Protein AF-A0A9E3B009-F1 (afdb_monomer)

Foldseek 3Di:
DDDDDDDDDDDPDDDDDPPPPDPPDPVPPPDDDDDDDDDDPDPDDDPPPDPDDPPPVPPDDDDDDPCDPPPPPPPPVVVVVVVVVVVVVVVVVVVVVVVVVVVVVVVVVVCVVVVVVVCQVVQFDKDKDKDDKDKDFAPQEAEEEEAFAAEEEEEEADDARMKIKIKMKIKTGDPDDRVQWDWDWDDDPSYIYIHIGHDDDPPTDTDIGIYIYMHDHQNYHYHYHYNYDHYHHPNHDDDD

Nearest PDB structures (foldseek):
  4qrk-assembly1_A  TM=5.759E-01  e=3.882E-04  Clostridium sporogenes ATCC 15579
  4opw-assembly2_B  TM=5.481E-01  e=3.297E-03  Parabacteroides merdae ATCC 43184
  3ljy-assembly2_B  TM=4.727E-01  e=1.683E-03  Parabacteroides distasonis ATCC 8503
  7muc-assembly1_AM  TM=4.581E-01  e=1.717E-02  Legionella pneumophila
  3jx8-assembly2_D  TM=4.761E-01  e=8.412E-02  Parabacteroides distasonis ATCC 8503

Mean predicted aligned error: 17.0 Å

pLDDT: mean 79.22, std 19.11, range [36.12, 98.31]

Sequence (240 aa):
MMQSQEGMSNSQQYTSSDEQIINTDPREQWQRPIPPSREQEYAEHSYEEGYAGLNEDDMWSREGEKLRPRSTGQRSPNGLLLLLVLLCACILGAALIGIILAWLSWLLITVLVFGGIIVAILNWRTITIPLPVQTFSATEHPRLIINDTAGTISIRRGENGVVNVAPTKRVSGIGVTPENMRVGYDMRNNTLRVSTQVKWNLFQFGLRRIDLEITVPEACEVQVNNGSGRITADGLHGNI

Secondary structure (DSSP, 8-state):
-------------------------TTS---PPP------------S--------GGGSS----------------THHHHHHHHHHHHHHHHHHHHHHHHHHHHHHHHHHHHHHHHHHHHHT--EEEEEPPPEEEE--SS-EEEEEESSEEEEEEE-STTEEEEEEEEEEEEES--GGGEEEEEEEETTEEEEEEEE---TT-EEEEEEEEEEEE-TT-EEEEEESSEEEEEES--S--

Radius of gyration: 43.28 Å; Cα contacts (8 Å, |Δi|>4): 308; chains: 1; bounding box: 76×79×125 Å

Structure (mmCIF, N/CA/C/O backbone):
data_AF-A0A9E3B009-F1
#
_entry.id   AF-A0A9E3B009-F1
#
loop_
_atom_site.group_PDB
_atom_site.id
_atom_site.type_symbol
_atom_site.label_atom_id
_atom_site.label_alt_id
_atom_site.label_comp_id
_atom_site.label_asym_id
_atom_site.label_entity_id
_atom_site.label_seq_id
_atom_site.pdbx_PDB_ins_code
_atom_site.Cartn_x
_atom_site.Cartn_y
_atom_site.Cartn_z
_atom_site.occupancy
_atom_site.B_iso_or_equiv
_atom_site.auth_seq_id
_atom_site.auth_comp_id
_atom_site.auth_asym_id
_atom_site.auth_atom_id
_atom_site.pdbx_PDB_model_num
ATOM 1 N N . MET A 1 1 ? 0.452 -45.408 -1.517 1.00 36.12 1 MET A N 1
ATOM 2 C CA . MET A 1 1 ? 0.359 -46.152 -2.789 1.00 36.12 1 MET A CA 1
ATOM 3 C C . MET A 1 1 ? -0.875 -45.662 -3.518 1.00 36.12 1 MET A C 1
ATOM 5 O O . MET A 1 1 ? -1.934 -45.776 -2.923 1.00 36.12 1 MET A O 1
ATOM 9 N N . MET A 1 2 ? -0.684 -45.164 -4.751 1.00 43.16 2 MET A N 1
ATOM 10 C CA . MET A 1 2 ? -1.695 -44.883 -5.795 1.00 43.16 2 MET A CA 1
ATOM 11 C C . MET A 1 2 ? -2.725 -43.782 -5.421 1.00 43.16 2 MET A C 1
ATOM 13 O O . MET A 1 2 ? -3.171 -43.715 -4.291 1.00 43.16 2 MET A O 1
ATOM 17 N N . GLN A 1 3 ? -3.133 -42.839 -6.270 1.00 52.69 3 GLN A N 1
ATOM 18 C CA . GLN A 1 3 ? -3.142 -42.802 -7.727 1.00 52.69 3 GLN A CA 1
ATOM 19 C C . GLN A 1 3 ? -3.324 -41.351 -8.212 1.00 52.69 3 GLN A C 1
ATOM 21 O O . GLN A 1 3 ? -4.015 -40.556 -7.578 1.00 52.69 3 GLN A O 1
ATOM 26 N N . SER A 1 4 ? -2.683 -41.040 -9.333 1.00 55.78 4 SER A N 1
ATOM 27 C CA . SER A 1 4 ? -2.690 -39.766 -10.046 1.00 55.78 4 SER A CA 1
ATOM 28 C C . SER A 1 4 ? -4.066 -39.371 -10.594 1.00 55.78 4 SER A C 1
ATOM 30 O O . SER A 1 4 ? -4.819 -40.234 -11.043 1.00 55.78 4 SER A O 1
ATOM 32 N N . GLN A 1 5 ? -4.325 -38.065 -10.698 1.00 58.81 5 GLN A N 1
ATOM 33 C CA . GLN A 1 5 ? -5.232 -37.517 -11.709 1.00 58.81 5 GLN A CA 1
ATOM 34 C C . GLN A 1 5 ? -4.657 -36.210 -12.270 1.00 58.81 5 GLN A C 1
ATOM 36 O O . GLN A 1 5 ? -4.773 -35.135 -11.689 1.00 58.81 5 GLN A O 1
ATOM 41 N N . GLU A 1 6 ? -3.980 -36.357 -13.404 1.00 65.00 6 GLU A N 1
ATOM 42 C CA . GLU A 1 6 ? -3.695 -35.292 -14.359 1.00 65.00 6 GLU A CA 1
ATOM 43 C C . GLU A 1 6 ? -4.991 -34.982 -15.120 1.00 65.00 6 GLU A C 1
ATOM 45 O O . GLU A 1 6 ? -5.735 -35.895 -15.484 1.00 65.00 6 GLU A O 1
ATOM 50 N N . GLY A 1 7 ? -5.281 -33.701 -15.348 1.00 54.12 7 GLY A N 1
ATOM 51 C CA . GLY A 1 7 ? -6.547 -33.275 -15.938 1.00 54.12 7 GLY A CA 1
ATOM 52 C C . GLY A 1 7 ? -6.449 -31.964 -16.705 1.00 54.12 7 GLY A C 1
ATOM 53 O O . GLY A 1 7 ? -6.785 -30.913 -16.178 1.00 54.12 7 GLY A O 1
ATOM 54 N N . MET A 1 8 ? -6.065 -32.097 -17.977 1.00 52.06 8 MET A N 1
ATOM 55 C CA . MET A 1 8 ? -6.546 -31.324 -19.132 1.00 52.06 8 MET A CA 1
ATOM 56 C C . MET A 1 8 ? -6.066 -29.874 -19.321 1.00 52.06 8 MET A C 1
ATOM 58 O O . MET A 1 8 ? -6.688 -28.893 -18.922 1.00 52.06 8 MET A O 1
ATOM 62 N N . SER A 1 9 ? -5.002 -29.772 -20.118 1.00 49.22 9 SER A N 1
ATOM 63 C CA . SER A 1 9 ? -4.689 -28.647 -20.996 1.00 49.22 9 SER A CA 1
ATOM 64 C C . SER A 1 9 ? -5.808 -28.412 -22.018 1.00 49.22 9 SER A C 1
ATOM 66 O O . SER A 1 9 ? -6.049 -29.259 -22.879 1.00 49.22 9 SER A O 1
ATOM 68 N N . ASN A 1 10 ? -6.445 -27.241 -21.966 1.00 52.03 10 ASN A N 1
ATOM 69 C CA . ASN A 1 10 ? -7.318 -26.753 -23.031 1.00 52.03 10 ASN A CA 1
ATOM 70 C C . ASN A 1 10 ? -6.472 -26.026 -24.083 1.00 52.03 10 ASN A C 1
ATOM 72 O O . ASN A 1 10 ? -6.119 -24.857 -23.935 1.00 52.03 10 ASN A O 1
ATOM 76 N N . SER A 1 11 ? -6.152 -26.733 -25.160 1.00 49.09 11 SER A N 1
ATOM 77 C CA . SER A 1 11 ? -5.711 -26.156 -26.425 1.00 49.09 11 SER A CA 1
ATOM 78 C C . SER A 1 11 ? -6.923 -25.580 -27.159 1.00 49.09 11 SER A C 1
ATOM 80 O O . SER A 1 11 ? -7.664 -26.317 -27.809 1.00 49.09 11 SER A O 1
ATOM 82 N N . GLN A 1 12 ? -7.135 -24.265 -27.068 1.00 54.41 12 GLN A N 1
ATOM 83 C CA . GLN A 1 12 ? -8.010 -23.561 -28.005 1.00 54.41 12 GLN A CA 1
ATOM 84 C C . GLN A 1 12 ? -7.219 -23.176 -29.252 1.00 54.41 12 GLN A C 1
ATOM 86 O O . GLN A 1 12 ? -6.544 -22.155 -29.333 1.00 54.41 12 GLN A O 1
ATOM 91 N N . GLN A 1 13 ? -7.329 -24.071 -30.220 1.00 47.47 13 GLN A N 1
ATOM 92 C CA . GLN A 1 13 ? -7.033 -23.876 -31.623 1.00 47.47 13 GLN A CA 1
ATOM 93 C C . GLN A 1 13 ? -8.201 -23.083 -32.227 1.00 47.47 13 GLN A C 1
ATOM 95 O O . GLN A 1 13 ? -9.278 -23.637 -32.427 1.00 47.47 13 GLN A O 1
ATOM 100 N N . TYR A 1 14 ? -8.005 -21.787 -32.483 1.00 53.72 14 TYR A N 1
ATOM 101 C CA . TYR A 1 14 ? -8.871 -21.024 -33.383 1.00 53.72 14 TYR A CA 1
ATOM 102 C C . TYR A 1 14 ? -8.141 -20.790 -34.703 1.00 53.72 14 TYR A C 1
ATOM 104 O O . TYR A 1 14 ? -7.151 -20.071 -34.805 1.00 53.72 14 TYR A O 1
ATOM 112 N N . THR A 1 15 ? -8.659 -21.497 -35.696 1.00 50.66 15 THR A N 1
ATOM 113 C CA . THR A 1 15 ? -8.521 -21.306 -37.132 1.00 50.66 15 THR A CA 1
ATOM 114 C C . THR A 1 15 ? -8.920 -19.895 -37.555 1.00 50.66 15 THR A C 1
ATOM 116 O O . THR A 1 15 ? -9.959 -19.405 -37.124 1.00 50.66 15 THR A O 1
ATOM 119 N N . SER A 1 16 ? -8.185 -19.304 -38.490 1.00 49.06 16 SER A N 1
ATOM 120 C CA . SER A 1 16 ? -8.654 -19.097 -39.869 1.00 49.06 16 SER A CA 1
ATOM 121 C C . SER A 1 16 ? -7.900 -17.925 -40.485 1.00 49.06 16 SER A C 1
ATOM 123 O O . SER A 1 16 ? -7.913 -16.808 -39.985 1.00 49.06 16 SER A O 1
ATOM 125 N N . SER A 1 17 ? -7.226 -18.238 -41.580 1.00 50.41 17 SER A N 1
ATOM 126 C CA . SER A 1 17 ? -6.702 -17.340 -42.595 1.00 50.41 17 SER A CA 1
ATOM 127 C C . SER A 1 17 ? -7.710 -16.256 -42.981 1.00 50.41 17 SER A C 1
ATOM 129 O O . SER A 1 17 ? -8.751 -16.576 -43.554 1.00 50.41 17 SER A O 1
ATOM 131 N N . ASP A 1 18 ? -7.370 -14.991 -42.724 1.00 50.69 18 ASP A N 1
ATOM 132 C CA . ASP A 1 18 ? -7.942 -13.868 -43.466 1.00 50.69 18 ASP A CA 1
ATOM 133 C C . ASP A 1 18 ? -7.374 -13.929 -44.886 1.00 50.69 18 ASP A C 1
ATOM 135 O O . ASP A 1 18 ? -6.267 -13.480 -45.192 1.00 50.69 18 ASP A O 1
ATOM 139 N N . GLU A 1 19 ? -8.133 -14.601 -45.741 1.00 52.81 19 GLU A N 1
ATOM 140 C CA . GLU A 1 19 ? -7.987 -14.586 -47.182 1.00 52.81 19 GLU A CA 1
ATOM 141 C C . GLU A 1 19 ? -8.225 -13.143 -47.645 1.00 52.81 19 GLU A C 1
ATOM 143 O O . GLU A 1 19 ? -9.325 -12.600 -47.550 1.00 52.81 19 GLU A O 1
ATOM 148 N N . GLN A 1 20 ? -7.154 -12.473 -48.063 1.00 58.72 20 GLN A N 1
ATOM 149 C CA . GLN A 1 20 ? -7.187 -11.092 -48.520 1.00 58.72 20 GLN A CA 1
ATOM 150 C C . GLN A 1 20 ? -8.048 -11.019 -49.792 1.00 58.72 20 GLN A C 1
ATOM 152 O O . GLN A 1 20 ? -7.587 -11.348 -50.884 1.00 58.72 20 GLN A O 1
ATOM 157 N N . ILE A 1 21 ? -9.317 -10.627 -49.648 1.00 62.91 21 ILE A N 1
ATOM 158 C CA . ILE A 1 21 ? -10.262 -10.478 -50.759 1.00 62.91 21 ILE A CA 1
ATOM 159 C C . ILE A 1 21 ? -9.739 -9.367 -51.677 1.00 62.91 21 ILE A C 1
ATOM 161 O O . ILE A 1 21 ? -9.859 -8.177 -51.383 1.00 62.91 21 ILE A O 1
ATOM 165 N N . ILE A 1 22 ? -9.120 -9.757 -52.793 1.00 67.38 22 ILE A N 1
ATOM 166 C CA . ILE A 1 22 ? -8.714 -8.835 -53.852 1.00 67.38 22 ILE A CA 1
ATOM 167 C C . ILE A 1 22 ? -9.985 -8.404 -54.582 1.00 67.38 22 ILE A C 1
ATOM 169 O O . ILE A 1 22 ? -10.572 -9.160 -55.359 1.00 67.38 22 ILE A O 1
ATOM 173 N N . ASN A 1 23 ? -10.410 -7.174 -54.313 1.00 67.69 23 ASN A N 1
ATOM 174 C CA . ASN A 1 23 ? -11.507 -6.534 -55.017 1.00 67.69 23 ASN A CA 1
ATOM 175 C C . ASN A 1 23 ? -11.127 -6.358 -56.500 1.00 67.69 23 ASN A C 1
ATOM 177 O O . ASN A 1 23 ? -10.203 -5.616 -56.837 1.00 67.69 23 ASN A O 1
ATOM 181 N N . THR A 1 24 ? -11.804 -7.105 -57.371 1.00 69.19 24 THR A N 1
ATOM 182 C CA . THR A 1 24 ? -11.582 -7.144 -58.825 1.00 69.19 24 THR A CA 1
ATOM 183 C C . THR A 1 24 ? -12.630 -6.340 -59.599 1.00 69.19 24 THR A C 1
ATOM 185 O O . THR A 1 24 ? -12.715 -6.477 -60.818 1.00 69.19 24 THR A O 1
ATOM 188 N N . ASP A 1 25 ? -13.413 -5.483 -58.931 1.00 71.12 25 ASP A N 1
ATOM 189 C CA . ASP A 1 25 ? -14.421 -4.660 -59.602 1.00 71.12 25 ASP A CA 1
ATOM 190 C C . ASP A 1 25 ? -13.764 -3.561 -60.477 1.00 71.12 25 ASP A C 1
ATOM 192 O O . ASP A 1 25 ? -13.097 -2.658 -59.957 1.00 71.12 25 ASP A O 1
ATOM 196 N N . PRO A 1 26 ? -13.951 -3.579 -61.814 1.00 66.12 26 PRO A N 1
ATOM 197 C CA . PRO A 1 26 ? -13.383 -2.580 -62.720 1.00 66.12 26 PRO A CA 1
ATOM 198 C C . PRO A 1 26 ? -14.009 -1.180 -62.579 1.00 66.12 26 PRO A C 1
ATOM 200 O O . PRO A 1 26 ? -13.513 -0.228 -63.183 1.00 66.12 26 PRO A O 1
ATOM 203 N N . ARG A 1 27 ? -15.089 -1.017 -61.803 1.00 68.00 27 ARG A N 1
ATOM 204 C CA . ARG A 1 27 ? -15.735 0.285 -61.559 1.00 68.00 27 ARG A CA 1
ATOM 205 C C . ARG A 1 27 ? -15.169 1.021 -60.347 1.00 68.00 27 ARG A C 1
ATOM 207 O O . ARG A 1 27 ? -15.316 2.237 -60.276 1.00 68.00 27 ARG A O 1
ATOM 214 N N . GLU A 1 28 ? -14.474 0.330 -59.446 1.00 60.66 28 GLU A N 1
ATOM 215 C CA . GLU A 1 28 ? -13.868 0.929 -58.245 1.00 60.66 28 GLU A CA 1
ATOM 216 C C . GLU A 1 28 ? -12.395 1.343 -58.439 1.00 60.66 28 GLU A C 1
ATOM 218 O O . GLU A 1 28 ? -11.772 1.895 -57.535 1.00 60.66 28 GLU A O 1
ATOM 223 N N . GLN A 1 29 ? -11.829 1.166 -59.641 1.00 61.09 29 GLN A N 1
ATOM 224 C CA . GLN A 1 29 ? -10.458 1.598 -59.971 1.00 61.09 29 GLN A CA 1
ATOM 225 C C . GLN A 1 29 ? -10.323 3.087 -60.345 1.00 61.09 29 GLN A C 1
ATOM 227 O O . GLN A 1 29 ? -9.285 3.518 -60.857 1.00 61.09 29 GLN A O 1
ATOM 232 N N . TRP A 1 30 ? -11.341 3.907 -60.089 1.00 56.44 30 TRP A N 1
ATOM 233 C CA . TRP A 1 30 ? -11.295 5.321 -60.444 1.00 56.44 30 TRP A CA 1
ATOM 234 C C . TRP A 1 30 ? -10.541 6.144 -59.395 1.00 56.44 30 TRP A C 1
ATOM 236 O O . TRP A 1 30 ? -11.032 6.416 -58.307 1.00 56.44 30 TRP A O 1
ATOM 246 N N . GLN A 1 31 ? -9.350 6.582 -59.816 1.00 56.75 31 GLN A N 1
ATOM 247 C CA . GLN A 1 31 ? -8.618 7.761 -59.346 1.00 56.75 31 GLN A CA 1
ATOM 248 C C . GLN A 1 31 ? -8.125 7.711 -57.893 1.00 56.75 31 GLN A C 1
ATOM 250 O O . GLN A 1 31 ? -8.771 8.208 -56.977 1.00 56.75 31 GLN A O 1
ATOM 255 N N . ARG A 1 32 ? -6.879 7.253 -57.694 1.00 51.59 32 ARG A N 1
ATOM 256 C CA . ARG A 1 32 ? -6.059 7.788 -56.596 1.00 51.59 32 ARG A CA 1
ATOM 257 C C . ARG A 1 32 ? -5.645 9.218 -56.964 1.00 51.59 32 ARG A C 1
ATOM 259 O O . ARG A 1 32 ? -4.907 9.379 -57.938 1.00 51.59 32 ARG A O 1
ATOM 266 N N . PRO A 1 33 ? -6.064 10.244 -56.207 1.00 59.06 33 PRO A N 1
ATOM 267 C CA . PRO A 1 33 ? -5.476 11.566 -56.310 1.00 59.06 33 PRO A CA 1
ATOM 268 C C . PRO A 1 33 ? -4.038 11.482 -55.800 1.00 59.06 33 PRO A C 1
ATOM 270 O O . PRO A 1 33 ? -3.782 10.955 -54.718 1.00 59.06 33 PRO A O 1
ATOM 273 N N . ILE A 1 34 ? -3.105 12.006 -56.582 1.00 59.22 34 ILE A N 1
ATOM 274 C CA . ILE A 1 34 ? -1.792 12.428 -56.099 1.00 59.22 34 ILE A CA 1
ATOM 275 C C . ILE A 1 34 ? -2.000 13.847 -55.558 1.00 59.22 34 ILE A C 1
ATOM 277 O O 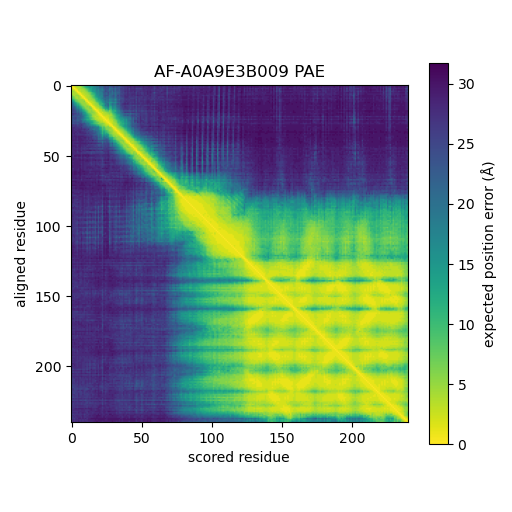. ILE A 1 34 ? -2.443 14.699 -56.332 1.00 59.22 34 ILE A O 1
ATOM 281 N N . PRO A 1 35 ? -1.705 14.131 -54.275 1.00 54.12 35 PRO A N 1
ATOM 282 C CA . PRO A 1 35 ? -1.383 15.505 -53.926 1.00 54.12 35 PRO A CA 1
ATOM 283 C C . PRO A 1 35 ? -0.093 15.671 -53.102 1.00 54.12 35 PRO A C 1
ATOM 285 O O . PRO A 1 35 ? 0.416 14.718 -52.508 1.00 54.12 35 PRO A O 1
ATOM 288 N N . PRO A 1 36 ? 0.450 16.903 -53.137 1.00 56.81 36 PRO A N 1
ATOM 289 C CA . PRO A 1 36 ? 1.848 17.273 -52.929 1.00 56.81 36 PRO A CA 1
ATOM 290 C C . PRO A 1 36 ? 2.078 17.650 -51.449 1.00 56.81 36 PRO A C 1
ATOM 292 O O . PRO A 1 36 ? 1.141 17.727 -50.665 1.00 56.81 36 PRO A O 1
ATOM 295 N N . SER A 1 37 ? 3.271 17.902 -50.917 1.00 47.97 37 SER A N 1
ATOM 296 C CA . SER A 1 37 ? 4.167 19.012 -51.246 1.00 47.97 37 SER A CA 1
ATOM 297 C C . SER A 1 37 ? 5.394 18.838 -50.349 1.00 47.97 37 SER A C 1
ATOM 299 O O . SER A 1 37 ? 5.247 18.774 -49.129 1.00 47.97 37 SER A O 1
ATOM 301 N N . ARG A 1 38 ? 6.598 18.758 -50.915 1.00 43.09 38 ARG A N 1
ATOM 302 C CA . ARG A 1 38 ? 7.816 19.077 -50.167 1.00 43.09 38 ARG A CA 1
ATOM 303 C C . ARG A 1 38 ? 8.308 20.388 -50.743 1.00 43.09 38 ARG A C 1
ATOM 305 O O . ARG A 1 38 ? 8.602 20.445 -51.933 1.00 43.09 38 ARG A O 1
ATOM 312 N N . GLU A 1 39 ? 8.318 21.416 -49.905 1.00 47.28 39 GLU A N 1
ATOM 313 C CA . GLU A 1 39 ? 9.033 22.662 -50.144 1.00 47.28 39 GLU A CA 1
ATOM 314 C C . GLU A 1 39 ? 10.476 22.310 -50.513 1.00 47.28 39 GLU A C 1
ATOM 316 O O . GLU A 1 39 ? 11.284 21.919 -49.671 1.00 47.28 39 GLU A O 1
ATOM 321 N N . GLN A 1 40 ? 10.770 22.357 -51.808 1.00 44.72 40 GLN A N 1
ATOM 322 C CA . GLN A 1 40 ? 12.121 22.545 -52.288 1.00 44.72 40 GLN A CA 1
ATOM 323 C C . GLN A 1 40 ? 12.295 24.046 -52.415 1.00 44.72 40 GLN A C 1
ATOM 325 O O . GLN A 1 40 ? 11.723 24.694 -53.286 1.00 44.72 40 GLN A O 1
ATOM 330 N N . GLU A 1 41 ? 13.044 24.577 -51.464 1.00 41.88 41 GLU A N 1
ATOM 331 C CA . GLU A 1 41 ? 13.690 25.871 -51.528 1.00 41.88 41 GLU A CA 1
ATOM 332 C C . GLU A 1 41 ? 14.505 25.922 -52.827 1.00 41.88 41 GLU A C 1
ATOM 334 O O . GLU A 1 41 ? 15.525 25.248 -52.989 1.00 41.88 41 GLU A O 1
ATOM 339 N N . TYR A 1 42 ? 13.968 26.646 -53.805 1.00 41.72 42 TYR A N 1
ATOM 340 C CA . TYR A 1 42 ? 14.626 26.926 -55.067 1.00 41.72 42 TYR A CA 1
ATOM 341 C C . TYR A 1 42 ? 15.768 27.901 -54.787 1.00 41.72 42 TYR A C 1
ATOM 343 O O . TYR A 1 42 ? 15.566 29.111 -54.728 1.00 41.72 42 TYR A O 1
ATOM 351 N N . ALA A 1 43 ? 16.976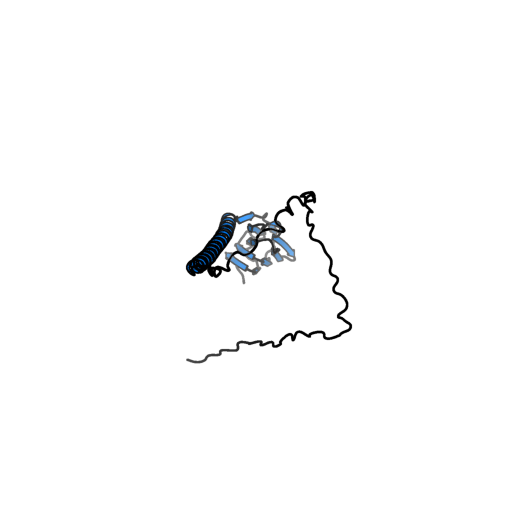 27.370 -54.609 1.00 48.84 43 ALA A N 1
ATOM 352 C CA . ALA A 1 43 ? 18.180 28.151 -54.827 1.00 48.84 43 ALA A CA 1
ATOM 353 C C . ALA A 1 43 ? 18.253 28.471 -56.328 1.00 48.84 43 ALA A C 1
ATOM 355 O O . ALA A 1 43 ? 18.501 27.606 -57.169 1.00 48.84 43 ALA A O 1
ATOM 356 N N . GLU A 1 44 ? 17.947 29.723 -56.641 1.00 46.03 44 GLU A N 1
ATOM 357 C CA . GLU A 1 44 ? 18.042 30.366 -57.943 1.00 46.03 44 GLU A CA 1
ATOM 358 C C . GLU A 1 44 ? 19.505 30.335 -58.423 1.00 46.03 44 GLU A C 1
ATOM 360 O O . GLU A 1 44 ? 20.311 31.207 -58.108 1.00 46.03 44 GLU A O 1
ATOM 365 N N . HIS A 1 45 ? 19.885 29.281 -59.149 1.00 44.31 45 HIS A N 1
ATOM 366 C CA . HIS A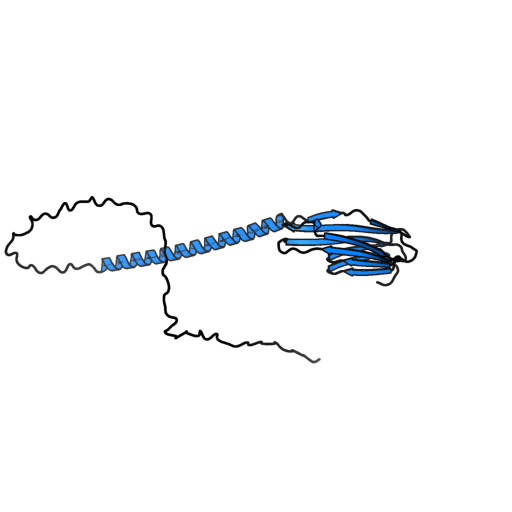 1 45 ? 21.138 29.266 -59.897 1.00 44.31 45 HIS A CA 1
ATOM 367 C C . HIS A 1 45 ? 20.937 30.036 -61.206 1.00 44.31 45 HIS A C 1
ATOM 369 O O . HIS A 1 45 ? 20.177 29.621 -62.082 1.00 44.31 45 HIS A O 1
ATOM 375 N N . SER A 1 46 ? 21.612 31.185 -61.290 1.00 45.34 46 SER A N 1
ATOM 376 C CA . SER A 1 46 ? 21.635 32.088 -62.439 1.00 45.34 46 SER A CA 1
ATOM 377 C C . SER A 1 46 ? 22.045 31.356 -63.723 1.00 45.34 46 SER A C 1
ATOM 379 O O . SER A 1 46 ? 23.124 30.771 -63.804 1.00 45.34 46 SER A O 1
ATOM 381 N N . TYR A 1 47 ? 21.182 31.417 -64.737 1.00 48.50 47 TYR A N 1
ATOM 382 C CA . TYR A 1 47 ? 21.399 30.923 -66.102 1.00 48.50 47 TYR A CA 1
ATOM 383 C C . TYR A 1 47 ? 22.289 31.886 -66.919 1.00 48.50 47 TYR A C 1
ATOM 385 O O . TYR A 1 47 ? 21.967 32.239 -68.052 1.00 48.50 47 TYR A O 1
ATOM 393 N N . GLU A 1 48 ? 23.411 32.329 -66.349 1.00 50.56 48 GLU A N 1
ATOM 394 C CA . GLU A 1 48 ? 24.354 33.250 -67.005 1.00 50.56 48 GLU A CA 1
ATOM 395 C C . GLU A 1 48 ? 25.734 32.640 -67.300 1.00 50.56 48 GLU A C 1
ATOM 397 O O . GLU A 1 48 ? 26.641 33.350 -67.727 1.00 50.56 48 GLU A O 1
ATOM 402 N N . GLU A 1 49 ? 25.914 31.320 -67.187 1.00 52.44 49 GLU A N 1
ATOM 403 C CA . GLU A 1 49 ? 27.130 30.658 -67.686 1.00 52.44 49 GLU A CA 1
ATOM 404 C C . GLU A 1 49 ? 26.981 30.218 -69.145 1.00 52.44 49 GLU A C 1
ATOM 406 O O . GLU A 1 49 ? 26.748 29.066 -69.503 1.00 52.44 49 GLU A O 1
ATOM 411 N N . GLY A 1 50 ? 27.085 31.255 -69.974 1.00 48.72 50 GLY A N 1
ATOM 412 C CA . GLY A 1 50 ? 27.758 31.310 -71.265 1.00 48.72 50 GLY A CA 1
ATOM 413 C C . GLY A 1 50 ? 28.165 29.998 -71.935 1.00 48.72 50 GLY A C 1
ATOM 414 O O . GLY A 1 50 ? 29.135 29.342 -7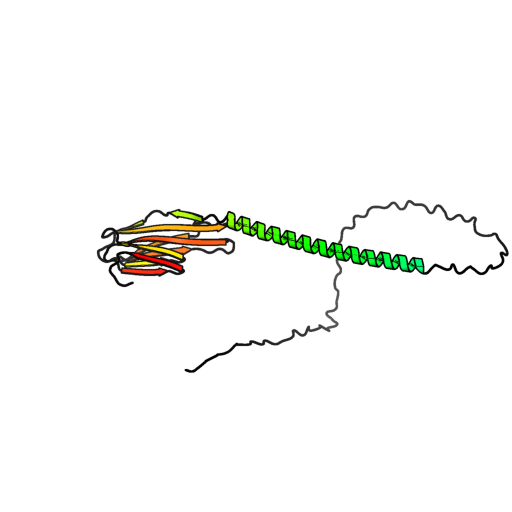1.561 1.00 48.72 50 GLY A O 1
ATOM 415 N N . TYR A 1 51 ? 27.529 29.768 -73.083 1.00 48.62 51 TYR A N 1
ATOM 416 C CA . TYR A 1 51 ? 28.116 29.163 -74.279 1.00 48.62 51 TYR A CA 1
ATOM 417 C C . TYR A 1 51 ? 29.391 29.923 -74.711 1.00 48.62 51 TYR A C 1
ATOM 419 O O . TYR A 1 51 ? 29.395 30.664 -75.691 1.00 48.62 51 TYR A O 1
ATOM 427 N N . ALA A 1 52 ? 30.484 29.765 -73.971 1.00 53.97 52 ALA A N 1
ATOM 428 C CA . ALA A 1 52 ? 31.793 30.306 -74.312 1.00 53.97 52 ALA A CA 1
ATOM 429 C C . ALA A 1 52 ? 32.791 29.148 -74.390 1.00 53.97 52 ALA A C 1
ATOM 431 O O . ALA A 1 52 ? 33.358 28.734 -73.383 1.00 53.97 52 ALA A O 1
ATOM 432 N N . GLY A 1 53 ? 32.978 28.602 -75.595 1.00 52.44 53 GLY A N 1
ATOM 433 C CA . GLY A 1 53 ? 34.050 27.634 -75.839 1.00 52.44 53 GLY A CA 1
ATOM 434 C C . GLY A 1 53 ? 33.754 26.513 -76.830 1.00 52.44 53 GLY A C 1
ATOM 435 O O . GLY A 1 53 ? 34.328 25.438 -76.693 1.00 52.44 53 GLY A O 1
ATOM 436 N N . LEU A 1 54 ? 32.889 26.720 -77.825 1.00 43.84 54 LEU A N 1
ATOM 437 C CA . LEU A 1 54 ? 32.966 25.944 -79.066 1.00 43.84 54 LEU A CA 1
ATOM 438 C C . LEU A 1 54 ? 33.937 26.682 -79.995 1.00 43.84 54 LEU A C 1
ATOM 440 O O . LEU A 1 54 ? 33.537 27.564 -80.745 1.00 43.84 54 LEU A O 1
ATOM 444 N N . ASN A 1 55 ? 35.228 26.365 -79.879 1.00 47.66 55 ASN A N 1
ATOM 445 C CA . ASN A 1 55 ? 36.217 26.748 -80.884 1.00 47.66 55 ASN A CA 1
ATOM 446 C C . ASN A 1 55 ? 35.915 25.953 -82.161 1.00 47.66 55 ASN A C 1
ATOM 448 O O . ASN A 1 55 ? 36.123 24.742 -82.210 1.00 47.66 55 ASN A O 1
ATOM 452 N N . GLU A 1 56 ? 35.417 26.642 -83.184 1.00 50.06 56 GLU A N 1
ATOM 453 C CA . GLU A 1 56 ? 35.149 26.098 -84.522 1.00 50.06 56 GLU A CA 1
ATOM 454 C C . GLU A 1 56 ? 36.425 25.908 -85.376 1.00 50.06 56 GLU A C 1
ATOM 456 O O . GLU A 1 56 ? 36.333 25.486 -86.525 1.00 50.06 56 GLU A O 1
ATOM 461 N N . ASP A 1 57 ? 37.622 26.128 -84.817 1.00 50.31 57 ASP A N 1
ATOM 462 C CA . ASP A 1 57 ? 38.901 26.083 -85.550 1.00 50.31 57 ASP A CA 1
ATOM 463 C C . ASP A 1 57 ? 39.542 24.684 -85.708 1.00 50.31 57 ASP A C 1
ATOM 465 O O . ASP A 1 57 ? 40.573 24.562 -86.365 1.00 50.31 57 ASP A O 1
ATOM 469 N N . ASP A 1 58 ? 38.941 23.608 -85.183 1.00 51.12 58 ASP A N 1
ATOM 470 C CA . ASP A 1 58 ? 39.453 22.230 -85.375 1.00 51.12 58 ASP A CA 1
ATOM 471 C C . ASP A 1 58 ? 38.720 21.440 -86.477 1.00 51.12 58 ASP A C 1
ATOM 473 O O . ASP A 1 58 ? 38.995 20.258 -86.722 1.00 51.12 58 ASP A O 1
ATOM 477 N N . MET A 1 59 ? 37.796 22.080 -87.198 1.00 49.72 59 MET A N 1
ATOM 478 C CA . MET A 1 59 ? 37.233 21.499 -88.411 1.00 49.72 59 MET A CA 1
ATOM 479 C C . MET A 1 59 ? 38.184 21.784 -89.577 1.00 49.72 59 MET A C 1
ATOM 481 O O . MET A 1 59 ? 38.310 22.919 -90.015 1.00 49.72 59 MET A O 1
ATOM 485 N N . TRP A 1 60 ? 38.783 20.726 -90.129 1.00 55.03 60 TRP A N 1
ATOM 486 C CA . TRP A 1 60 ? 39.530 20.699 -91.399 1.00 55.03 60 TRP A CA 1
ATOM 487 C C . TRP A 1 60 ? 41.0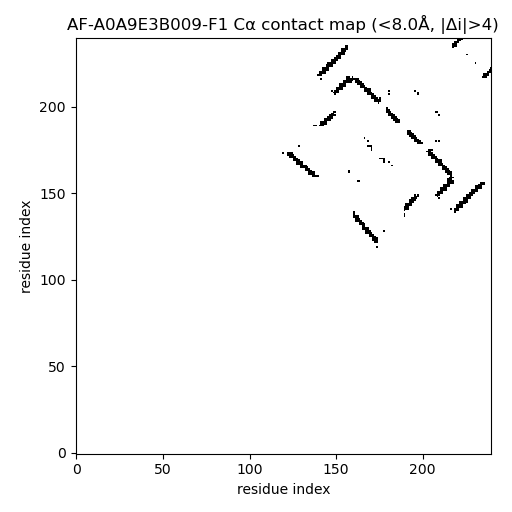21 21.061 -91.340 1.00 55.03 60 TRP A C 1
ATOM 489 O O . TRP A 1 60 ? 41.429 22.104 -91.839 1.00 55.03 60 TRP A O 1
ATOM 499 N N . SER A 1 61 ? 41.862 20.120 -90.881 1.00 46.03 61 SER A N 1
ATOM 500 C CA . SER A 1 61 ? 43.118 19.746 -91.570 1.00 46.03 61 SER A CA 1
ATOM 501 C C . SER A 1 61 ? 43.868 18.617 -90.852 1.00 46.03 61 SER A C 1
ATOM 503 O O . SER A 1 61 ? 44.605 18.871 -89.905 1.00 46.03 61 SER A O 1
ATOM 505 N N . ARG A 1 62 ? 43.786 17.382 -91.364 1.00 47.19 62 ARG A N 1
ATOM 506 C CA . ARG A 1 62 ? 44.984 16.680 -91.862 1.00 47.19 62 ARG A CA 1
ATOM 507 C C . ARG A 1 62 ? 44.671 15.315 -92.462 1.00 47.19 62 ARG A C 1
ATOM 509 O O . ARG A 1 62 ? 44.167 14.392 -91.833 1.00 47.19 62 ARG A O 1
ATOM 516 N N . GLU A 1 63 ? 45.047 15.250 -93.722 1.00 51.22 63 GLU A N 1
ATOM 517 C CA . GLU A 1 63 ? 45.265 14.093 -94.562 1.00 51.22 63 GLU A CA 1
ATOM 518 C C . GLU A 1 63 ? 46.064 12.976 -93.864 1.00 51.22 63 GLU A C 1
ATOM 520 O O . GLU A 1 63 ? 47.113 13.205 -93.270 1.00 51.22 63 GLU A O 1
ATOM 525 N N . GLY A 1 64 ? 45.615 11.733 -94.053 1.00 58.78 64 GLY A N 1
ATOM 526 C CA . GLY A 1 64 ? 46.531 10.648 -94.411 1.00 58.78 64 GLY A CA 1
ATOM 527 C C . GLY A 1 64 ? 47.523 10.145 -93.359 1.00 58.78 64 GLY A C 1
ATOM 528 O O . GLY A 1 64 ? 48.602 9.682 -93.732 1.00 58.78 64 GLY A O 1
ATOM 529 N N . GLU A 1 65 ? 47.187 10.149 -92.070 1.00 55.16 65 GLU A N 1
ATOM 530 C CA . GLU A 1 65 ? 47.991 9.425 -91.082 1.00 55.16 65 GLU A CA 1
ATOM 531 C C . GLU A 1 65 ? 47.674 7.920 -91.129 1.00 55.16 65 GLU A C 1
ATOM 533 O O . GLU A 1 65 ? 46.549 7.477 -90.899 1.00 55.16 65 GLU A O 1
ATOM 538 N N . LYS A 1 66 ? 48.690 7.115 -91.473 1.00 57.59 66 LYS A N 1
ATOM 539 C CA . LYS A 1 66 ? 48.646 5.645 -91.478 1.00 57.59 66 LYS A CA 1
ATOM 540 C C . LYS A 1 66 ? 47.975 5.128 -90.203 1.00 57.59 66 LYS A C 1
ATOM 542 O O . LYS A 1 66 ? 48.452 5.423 -89.108 1.00 57.59 66 LYS A O 1
ATOM 547 N N . LEU A 1 67 ? 46.949 4.285 -90.365 1.00 52.25 67 LEU A N 1
ATOM 548 C CA . LEU A 1 67 ? 46.324 3.484 -89.310 1.00 52.25 67 LEU A CA 1
ATOM 549 C C . LEU A 1 67 ? 47.391 2.626 -88.611 1.00 52.25 67 LEU A C 1
ATOM 551 O O . LEU A 1 67 ? 47.622 1.469 -88.961 1.00 52.25 67 LEU A O 1
ATOM 555 N N . ARG A 1 68 ? 48.078 3.196 -87.619 1.00 57.09 68 ARG A N 1
ATOM 556 C CA . ARG A 1 68 ? 48.787 2.404 -86.620 1.00 57.09 68 ARG A CA 1
ATOM 557 C C . ARG A 1 68 ? 47.704 1.622 -85.880 1.00 57.09 68 ARG A C 1
ATOM 559 O O . ARG A 1 68 ? 46.701 2.236 -85.507 1.00 57.09 68 ARG A O 1
ATOM 566 N N . PRO A 1 69 ? 47.845 0.299 -85.695 1.00 54.84 69 PRO A N 1
ATOM 567 C CA . PRO A 1 69 ? 46.874 -0.456 -84.921 1.00 54.84 69 PRO A CA 1
ATOM 568 C C . PRO A 1 69 ? 46.728 0.249 -83.577 1.00 54.84 69 PRO A C 1
ATOM 570 O O . PRO A 1 69 ? 47.715 0.446 -82.865 1.00 54.84 69 PRO A O 1
ATOM 573 N N . ARG A 1 70 ? 45.506 0.710 -83.291 1.00 52.06 70 ARG A N 1
ATOM 574 C CA . ARG A 1 70 ? 45.121 1.292 -82.010 1.00 52.06 70 ARG A CA 1
ATOM 575 C C . ARG A 1 70 ? 45.575 0.280 -80.975 1.00 52.06 70 ARG A C 1
ATOM 577 O O . ARG A 1 70 ? 45.013 -0.812 -80.930 1.00 52.06 70 ARG A O 1
ATOM 584 N N . SER A 1 71 ? 46.641 0.588 -80.238 1.00 51.78 71 SER A N 1
ATOM 585 C CA . SER A 1 71 ? 47.074 -0.260 -79.143 1.00 51.78 71 SER A CA 1
ATOM 586 C C . SER A 1 71 ? 45.851 -0.386 -78.252 1.00 51.78 71 SER A C 1
ATOM 588 O O . SER A 1 71 ? 45.369 0.590 -77.676 1.00 51.78 71 SER A O 1
ATOM 590 N N . THR A 1 72 ? 45.242 -1.568 -78.252 1.00 52.78 72 THR A N 1
ATOM 591 C CA . THR A 1 72 ? 44.227 -1.936 -77.280 1.00 52.78 72 THR A CA 1
ATOM 592 C C . THR A 1 72 ? 44.941 -1.819 -75.954 1.00 52.78 72 THR A C 1
ATOM 594 O O . THR A 1 72 ? 45.723 -2.697 -75.599 1.00 52.78 72 THR A O 1
ATOM 597 N N . GLY A 1 73 ? 44.790 -0.654 -75.318 1.00 57.81 73 GLY A N 1
ATOM 598 C CA . GLY A 1 73 ? 45.443 -0.316 -74.072 1.00 57.81 73 GLY A CA 1
ATOM 599 C C . GLY A 1 73 ? 45.146 -1.445 -73.115 1.00 57.81 73 GLY A C 1
ATOM 600 O O . GLY A 1 73 ? 43.997 -1.645 -72.724 1.00 57.81 73 GLY A O 1
ATOM 601 N N . GLN A 1 74 ? 46.178 -2.232 -72.838 1.00 54.38 74 GLN A N 1
ATOM 602 C CA . GLN A 1 74 ? 46.150 -3.370 -71.949 1.00 54.38 74 GLN A CA 1
ATOM 603 C C . GLN A 1 74 ? 45.900 -2.806 -70.549 1.00 54.38 74 GLN A C 1
ATOM 605 O O . GLN A 1 74 ? 46.831 -2.546 -69.793 1.00 54.38 74 GLN A O 1
ATOM 610 N N . ARG A 1 75 ? 44.628 -2.503 -70.242 1.00 56.34 75 ARG A N 1
ATOM 611 C CA . ARG A 1 75 ? 44.161 -2.139 -68.905 1.00 56.34 75 ARG A CA 1
ATOM 612 C C . ARG A 1 75 ? 44.575 -3.295 -68.016 1.00 56.34 75 ARG A C 1
ATOM 614 O O . ARG A 1 75 ? 44.043 -4.397 -68.145 1.00 56.34 75 ARG A O 1
ATOM 621 N N . SER A 1 76 ? 45.584 -3.062 -67.185 1.00 61.25 76 SER A N 1
ATOM 622 C CA . SER A 1 76 ? 46.105 -4.090 -66.304 1.00 61.25 76 SER A CA 1
ATOM 623 C C . SER A 1 76 ? 44.957 -4.564 -65.397 1.00 61.25 76 SER A C 1
ATOM 625 O O . SER A 1 76 ? 44.305 -3.737 -64.750 1.00 61.25 76 SER A O 1
ATOM 627 N N . PRO A 1 77 ? 44.662 -5.877 -65.342 1.00 70.44 77 PRO A N 1
ATOM 628 C CA . PRO A 1 77 ? 43.563 -6.418 -64.530 1.00 70.44 77 PRO A CA 1
ATOM 629 C C . PRO A 1 77 ? 43.715 -6.087 -63.033 1.00 70.44 77 PRO A C 1
ATOM 631 O O . PRO A 1 77 ? 42.750 -6.123 -62.271 1.00 70.44 77 PRO A O 1
ATOM 634 N N . ASN A 1 78 ? 44.915 -5.675 -62.625 1.00 72.81 78 ASN A N 1
ATOM 635 C CA . ASN A 1 78 ? 45.262 -5.274 -61.269 1.00 72.81 78 ASN A CA 1
ATOM 636 C C . ASN A 1 78 ? 44.481 -4.038 -60.788 1.00 72.81 78 ASN A C 1
ATOM 638 O O . ASN A 1 78 ? 44.201 -3.935 -59.597 1.00 72.81 78 ASN A O 1
ATOM 642 N N . GLY A 1 79 ? 44.089 -3.125 -61.687 1.00 79.31 79 GLY A N 1
ATOM 643 C CA . GLY A 1 79 ? 43.316 -1.936 -61.304 1.00 79.31 79 GLY A CA 1
ATOM 644 C C . GLY A 1 79 ? 41.899 -2.268 -60.821 1.00 79.31 79 GLY A C 1
ATOM 645 O O . GLY A 1 79 ? 41.426 -1.690 -59.844 1.00 79.31 79 GLY A O 1
ATOM 646 N N . LEU A 1 80 ? 41.242 -3.244 -61.458 1.00 83.56 80 LEU A N 1
ATOM 647 C CA . LEU A 1 80 ? 39.912 -3.708 -61.046 1.00 83.56 80 LEU A CA 1
ATOM 648 C C . LEU A 1 80 ? 39.966 -4.509 -59.742 1.00 83.56 80 LEU A C 1
ATOM 650 O O . LEU A 1 80 ? 39.082 -4.355 -58.902 1.00 83.56 80 LEU A O 1
ATOM 654 N N . LEU A 1 81 ? 41.016 -5.313 -59.542 1.00 87.88 81 LEU A N 1
ATOM 655 C CA . LEU A 1 81 ? 41.221 -6.032 -58.283 1.00 87.88 81 LEU A CA 1
ATOM 656 C C . LEU A 1 81 ? 41.426 -5.072 -57.107 1.00 87.88 81 LEU A C 1
ATOM 658 O O . LEU A 1 81 ? 40.842 -5.288 -56.050 1.00 87.88 81 LEU A O 1
ATOM 662 N N . LEU A 1 82 ? 42.188 -3.987 -57.291 1.00 89.56 82 LEU A N 1
ATOM 663 C CA . LEU A 1 82 ? 42.386 -2.981 -56.244 1.00 89.56 82 LEU A CA 1
ATOM 664 C C . LEU A 1 82 ? 41.062 -2.294 -55.880 1.00 89.56 82 LEU A C 1
ATOM 666 O O . LEU A 1 82 ? 40.738 -2.184 -54.700 1.00 89.56 82 LEU A O 1
ATOM 670 N N . LEU A 1 83 ? 40.259 -1.908 -56.878 1.00 89.06 83 LEU A N 1
ATOM 671 C CA . LEU A 1 83 ? 38.944 -1.304 -56.646 1.00 89.06 83 LEU A CA 1
ATOM 672 C C . LEU A 1 83 ? 38.011 -2.269 -55.895 1.00 89.06 83 LEU A C 1
ATOM 674 O O . LEU A 1 83 ? 37.377 -1.869 -54.921 1.00 89.06 83 LEU A O 1
ATOM 678 N N . LEU A 1 84 ? 37.980 -3.548 -56.279 1.00 90.00 84 LEU A N 1
ATOM 679 C CA . LEU A 1 84 ? 37.169 -4.566 -55.605 1.00 90.00 84 LEU A CA 1
ATOM 680 C C . LEU A 1 84 ? 37.616 -4.794 -54.154 1.00 90.00 84 LEU A C 1
ATOM 682 O O . LEU A 1 84 ? 36.775 -4.857 -53.259 1.00 90.00 84 LEU A O 1
ATOM 686 N N . VAL A 1 85 ? 38.926 -4.872 -53.901 1.00 93.06 85 VAL A N 1
ATOM 687 C CA . VAL A 1 85 ? 39.478 -5.001 -52.543 1.00 93.06 85 VAL A CA 1
ATOM 688 C C . VAL A 1 85 ? 39.125 -3.782 -51.692 1.00 93.06 85 VAL A C 1
ATOM 690 O O . VAL A 1 85 ? 38.694 -3.945 -50.551 1.00 93.06 85 VAL A O 1
ATOM 693 N N . LEU A 1 86 ? 39.244 -2.573 -52.246 1.00 92.19 86 LEU A N 1
ATOM 694 C CA . LEU A 1 86 ? 38.888 -1.334 -51.556 1.00 92.19 86 LEU A CA 1
ATOM 695 C C . LEU A 1 86 ? 37.390 -1.289 -51.225 1.00 92.19 86 LEU A C 1
ATOM 697 O O . LEU A 1 86 ? 37.023 -0.974 -50.096 1.00 92.19 86 LEU A O 1
ATOM 701 N N . LEU A 1 87 ? 36.527 -1.683 -52.164 1.00 91.06 87 LEU A N 1
ATOM 702 C CA . LEU A 1 87 ? 35.081 -1.759 -51.954 1.00 91.06 87 LEU A CA 1
ATOM 703 C C . LEU A 1 87 ? 34.719 -2.780 -50.862 1.00 91.06 87 LEU A C 1
ATOM 705 O O . LEU A 1 87 ? 33.936 -2.462 -49.967 1.00 91.06 87 LEU A O 1
ATOM 709 N N . CYS A 1 88 ? 35.335 -3.967 -50.871 1.00 89.94 88 CYS A N 1
ATOM 710 C CA . CYS A 1 88 ? 35.171 -4.962 -49.804 1.00 89.94 88 CYS A CA 1
ATOM 711 C C . CYS A 1 88 ? 35.621 -4.423 -48.438 1.00 89.94 88 CYS A C 1
ATOM 713 O O . CYS A 1 88 ? 34.906 -4.588 -47.449 1.00 89.94 88 CYS A O 1
ATOM 715 N N . ALA A 1 89 ? 36.772 -3.746 -48.373 1.00 90.12 89 ALA A N 1
ATOM 716 C CA . ALA A 1 89 ? 37.269 -3.145 -47.139 1.00 90.12 89 ALA A CA 1
ATOM 717 C C . ALA A 1 89 ? 36.313 -2.065 -46.600 1.00 90.12 89 ALA A C 1
ATOM 719 O O . ALA A 1 89 ? 36.053 -2.027 -45.397 1.00 90.12 89 ALA A O 1
ATOM 720 N N . CYS A 1 90 ? 35.727 -1.238 -47.473 1.00 89.25 90 CYS A N 1
ATOM 721 C CA . CYS A 1 90 ? 34.724 -0.244 -47.087 1.00 89.25 90 CYS A CA 1
ATOM 722 C C . CYS A 1 90 ? 33.441 -0.884 -46.532 1.00 89.25 90 CYS A C 1
ATOM 724 O O . CYS A 1 90 ? 32.937 -0.423 -45.508 1.00 89.25 90 CYS A O 1
ATOM 726 N N . ILE A 1 91 ? 32.929 -1.953 -47.158 1.00 90.56 91 ILE A N 1
ATOM 727 C CA . ILE A 1 91 ? 31.729 -2.664 -46.675 1.00 90.56 91 ILE A CA 1
ATOM 728 C C . ILE A 1 91 ? 31.987 -3.288 -45.299 1.00 90.56 91 ILE A C 1
ATOM 730 O O . ILE A 1 91 ? 31.171 -3.132 -44.390 1.00 90.56 91 ILE A O 1
ATOM 734 N N . LEU A 1 92 ? 33.136 -3.948 -45.121 1.00 91.62 92 LEU A N 1
ATOM 735 C CA . LEU A 1 92 ? 33.524 -4.526 -43.832 1.00 91.62 92 LEU A CA 1
ATOM 736 C C . LEU A 1 92 ? 33.693 -3.443 -42.757 1.00 91.62 92 LEU A C 1
ATOM 738 O O . LEU A 1 92 ? 33.209 -3.611 -41.639 1.00 91.62 92 LEU A O 1
ATOM 742 N N . GLY A 1 93 ? 34.312 -2.311 -43.102 1.00 89.50 93 GLY A N 1
ATOM 743 C CA . GLY A 1 93 ? 34.445 -1.164 -42.205 1.00 89.50 93 GLY A CA 1
ATOM 744 C C . GLY A 1 93 ? 33.092 -0.599 -41.766 1.00 89.50 93 GLY A C 1
ATOM 745 O O . GLY A 1 93 ? 32.861 -0.415 -40.572 1.00 89.50 93 GLY A O 1
ATOM 746 N N . ALA A 1 94 ? 32.165 -0.394 -42.705 1.00 86.50 94 ALA A N 1
ATOM 747 C CA . ALA A 1 94 ? 30.819 0.096 -42.407 1.00 86.50 94 ALA A CA 1
ATOM 748 C C . ALA A 1 94 ? 30.022 -0.879 -41.522 1.00 86.50 94 ALA A C 1
ATOM 750 O O . ALA A 1 94 ? 29.353 -0.449 -40.581 1.00 86.50 94 ALA A O 1
ATOM 751 N N . ALA A 1 95 ? 30.136 -2.189 -41.771 1.00 90.62 95 ALA A N 1
ATOM 752 C CA . ALA A 1 95 ? 29.486 -3.214 -40.957 1.00 90.62 95 ALA A CA 1
ATOM 753 C C . ALA A 1 95 ? 30.009 -3.220 -39.509 1.00 90.62 95 ALA A C 1
ATOM 755 O O . ALA A 1 95 ? 29.215 -3.249 -38.567 1.00 90.62 95 ALA A O 1
ATOM 756 N N . LEU A 1 96 ? 31.331 -3.130 -39.315 1.00 91.88 96 LEU A N 1
ATOM 757 C CA . LEU A 1 96 ? 31.937 -3.064 -37.981 1.00 91.88 96 LEU A CA 1
ATOM 758 C C . LEU A 1 96 ? 31.511 -1.804 -37.217 1.00 91.88 96 LEU A C 1
ATOM 760 O O . LEU A 1 96 ? 31.156 -1.896 -36.043 1.00 91.88 96 LEU A O 1
ATOM 764 N N . ILE A 1 97 ? 31.481 -0.646 -37.883 1.00 92.81 97 ILE A N 1
ATOM 765 C CA . ILE A 1 97 ? 31.003 0.609 -37.284 1.00 92.81 97 ILE A CA 1
ATOM 766 C C . ILE A 1 97 ? 29.536 0.476 -36.856 1.00 92.81 97 ILE A C 1
ATOM 768 O O . ILE A 1 97 ? 29.191 0.857 -35.738 1.00 92.81 97 ILE A O 1
ATOM 772 N N . GLY A 1 98 ? 28.682 -0.112 -37.699 1.00 92.88 98 GLY A N 1
ATOM 773 C CA . GLY A 1 98 ? 27.273 -0.343 -37.374 1.00 92.88 98 GLY A CA 1
ATOM 774 C C . GLY A 1 98 ? 27.083 -1.221 -36.135 1.00 92.88 98 GLY A C 1
ATOM 775 O O . GLY A 1 98 ? 26.279 -0.890 -35.264 1.00 92.88 98 GLY A O 1
ATOM 776 N N . ILE A 1 99 ? 27.869 -2.296 -36.011 1.00 93.94 99 ILE A N 1
ATOM 777 C CA . ILE A 1 99 ? 27.852 -3.168 -34.828 1.00 93.94 99 ILE A CA 1
ATOM 778 C C . ILE A 1 99 ? 28.256 -2.374 -33.582 1.00 93.94 99 ILE A C 1
ATOM 780 O O . ILE A 1 99 ? 27.535 -2.399 -32.586 1.00 93.94 99 ILE A O 1
ATOM 784 N N . ILE A 1 100 ? 29.359 -1.623 -33.635 1.00 94.19 100 ILE A N 1
ATOM 785 C CA . ILE A 1 100 ? 29.838 -0.823 -32.495 1.00 94.19 100 ILE A CA 1
ATOM 786 C C . ILE A 1 100 ? 28.776 0.195 -32.053 1.00 94.19 100 ILE A C 1
ATOM 788 O O . ILE A 1 100 ? 28.502 0.315 -30.858 1.00 94.19 100 ILE A O 1
ATOM 792 N N . LEU A 1 101 ? 28.132 0.889 -32.997 1.00 94.06 101 LEU A N 1
ATOM 793 C CA . LEU A 1 101 ? 27.060 1.845 -32.700 1.00 94.06 101 LEU A CA 1
ATOM 794 C C . LEU A 1 101 ? 25.830 1.173 -32.075 1.00 94.06 101 LEU A C 1
ATOM 796 O O . LEU A 1 101 ? 25.254 1.718 -31.134 1.00 94.06 101 LEU A O 1
ATOM 800 N N . ALA A 1 102 ? 25.449 -0.017 -32.546 1.00 94.50 102 ALA A N 1
ATOM 801 C CA . ALA A 1 102 ? 24.350 -0.779 -31.959 1.00 94.50 102 ALA A CA 1
ATOM 802 C C . ALA A 1 102 ? 24.653 -1.182 -30.505 1.00 94.50 102 ALA A C 1
ATOM 804 O O . ALA A 1 102 ? 23.808 -1.002 -29.628 1.00 94.50 102 ALA A O 1
ATOM 805 N N . TRP A 1 103 ? 25.872 -1.656 -30.225 1.00 95.75 103 TRP A N 1
ATOM 806 C CA . TRP A 1 103 ? 26.316 -1.971 -28.862 1.00 95.75 103 TRP A CA 1
ATOM 807 C C . TRP A 1 103 ? 26.332 -0.735 -27.957 1.00 95.75 103 TRP A C 1
ATOM 809 O O . TRP A 1 103 ? 25.843 -0.799 -26.830 1.00 95.75 103 TRP A O 1
ATOM 819 N N . LEU A 1 104 ? 26.834 0.402 -28.451 1.00 94.81 104 LEU A N 1
ATOM 820 C CA . LEU A 1 104 ? 26.819 1.671 -27.715 1.00 94.81 104 LEU A CA 1
ATOM 821 C C . LEU A 1 104 ? 25.392 2.145 -27.412 1.00 94.81 104 LEU A C 1
ATOM 823 O O . LEU A 1 104 ? 25.123 2.597 -26.301 1.00 94.81 104 LEU A O 1
ATOM 827 N N . SER A 1 105 ? 24.468 2.006 -28.367 1.00 93.69 105 SER A N 1
ATOM 828 C CA . SER A 1 105 ? 23.056 2.350 -28.177 1.00 93.69 105 SER A CA 1
ATOM 829 C C . SER A 1 105 ? 22.402 1.486 -27.093 1.00 93.69 105 SER A C 1
ATOM 831 O O . SER A 1 105 ? 21.772 2.019 -26.178 1.00 93.69 105 SER A O 1
ATOM 833 N N . TRP A 1 106 ? 22.619 0.167 -27.127 1.00 93.69 106 TRP A N 1
ATOM 834 C CA . TRP A 1 106 ? 22.144 -0.743 -26.081 1.00 93.69 106 TRP A CA 1
ATOM 835 C C . TRP A 1 106 ? 22.749 -0.429 -24.712 1.00 93.69 106 TRP A C 1
ATOM 837 O O . TRP A 1 106 ? 22.024 -0.421 -23.714 1.00 93.69 106 TRP A O 1
ATOM 847 N N . LEU A 1 107 ? 24.049 -0.127 -24.651 1.00 96.12 107 LEU A N 1
ATOM 848 C CA . LEU A 1 107 ? 24.719 0.268 -23.412 1.00 96.12 107 LEU A CA 1
ATOM 849 C C . LEU A 1 107 ? 24.083 1.538 -22.833 1.00 96.12 107 LEU A C 1
ATOM 851 O O . LEU A 1 107 ? 23.769 1.567 -21.645 1.00 96.12 107 LEU A O 1
ATOM 855 N N . LEU A 1 108 ? 23.818 2.549 -23.665 1.00 95.44 108 LEU A N 1
ATOM 856 C CA . LEU A 1 108 ? 23.172 3.792 -23.243 1.00 95.44 108 LEU A CA 1
ATOM 857 C C . LEU A 1 108 ? 21.765 3.552 -22.674 1.00 95.44 108 LEU A C 1
ATOM 859 O O . LEU A 1 108 ? 21.454 4.054 -21.595 1.00 95.44 108 LEU A O 1
ATOM 863 N N . ILE A 1 109 ? 20.930 2.763 -23.361 1.00 95.62 109 ILE A N 1
ATOM 864 C CA . ILE A 1 109 ? 19.581 2.413 -22.880 1.00 95.62 109 ILE A CA 1
ATOM 865 C C . ILE A 1 109 ? 19.676 1.676 -21.545 1.00 95.62 109 ILE A C 1
ATOM 867 O O . ILE A 1 109 ? 18.948 1.995 -20.609 1.00 95.62 109 ILE A O 1
ATOM 871 N N . THR A 1 110 ? 20.606 0.729 -21.435 1.00 94.88 110 THR A N 1
ATOM 872 C CA . THR A 1 110 ? 20.825 -0.045 -20.210 1.00 94.88 110 THR A CA 1
ATOM 873 C C . THR A 1 110 ? 21.203 0.878 -19.053 1.00 94.88 110 THR A C 1
ATOM 875 O O . THR A 1 110 ? 20.574 0.825 -17.999 1.00 94.88 110 THR A O 1
ATOM 878 N N . VAL A 1 111 ? 22.155 1.794 -19.259 1.00 96.44 111 VAL A N 1
ATOM 879 C CA . VAL A 1 111 ? 22.546 2.793 -18.252 1.00 96.44 111 VAL A CA 1
ATOM 880 C C . VAL A 1 111 ? 21.366 3.684 -17.862 1.00 96.44 111 VAL A C 1
ATOM 882 O O . VAL A 1 111 ? 21.189 3.959 -16.679 1.00 96.44 111 VAL A O 1
ATOM 885 N N . LEU A 1 112 ? 20.528 4.098 -18.814 1.00 95.31 112 LEU A N 1
ATOM 886 C CA . LEU A 1 112 ? 19.367 4.944 -18.538 1.00 95.31 112 LEU A CA 1
ATOM 887 C C . LEU A 1 112 ? 18.284 4.200 -17.741 1.00 95.31 112 LEU A C 1
ATOM 889 O O . LEU A 1 112 ? 17.732 4.755 -16.792 1.00 95.31 112 LEU A O 1
ATOM 893 N N . VAL A 1 113 ? 18.025 2.932 -18.070 1.00 93.88 113 VAL A N 1
ATOM 894 C CA . VAL A 1 113 ? 17.081 2.075 -17.336 1.00 93.88 113 VAL A CA 1
ATOM 895 C C . VAL A 1 113 ? 17.591 1.795 -15.924 1.00 93.88 113 VAL A C 1
ATOM 897 O O . VAL A 1 113 ? 16.864 2.032 -14.961 1.00 93.88 113 VAL A O 1
ATOM 900 N N . PHE A 1 114 ? 18.843 1.352 -15.769 1.00 93.88 114 PHE A N 1
ATOM 901 C CA . PHE A 1 114 ? 19.426 1.105 -14.446 1.00 93.88 114 PHE A CA 1
ATOM 902 C C . PHE A 1 114 ? 19.530 2.388 -13.624 1.00 93.88 114 PHE A C 1
ATOM 904 O O . PHE A 1 114 ? 19.179 2.379 -12.448 1.00 93.88 114 PHE A O 1
ATOM 911 N N . GLY A 1 115 ? 19.942 3.499 -14.235 1.00 90.44 115 GLY A N 1
ATOM 912 C CA . GLY A 1 115 ? 19.964 4.811 -13.594 1.00 90.44 115 GLY A CA 1
ATOM 913 C C . GLY A 1 115 ? 18.575 5.222 -13.106 1.00 90.44 115 GLY A C 1
ATOM 914 O O . GLY A 1 115 ? 18.423 5.607 -11.949 1.00 90.44 115 GLY A O 1
ATOM 915 N N . GLY A 1 116 ? 17.547 5.050 -13.941 1.00 84.56 116 GLY A N 1
ATOM 916 C CA . GLY A 1 116 ? 16.154 5.301 -13.574 1.00 84.56 116 GLY A CA 1
ATOM 917 C C . GLY A 1 116 ? 15.673 4.427 -12.414 1.00 84.56 116 GLY A C 1
ATOM 918 O O . GLY A 1 116 ? 15.072 4.940 -11.473 1.00 84.56 116 GLY A O 1
ATOM 919 N N . ILE A 1 117 ? 15.986 3.127 -12.433 1.00 85.25 117 ILE A N 1
ATOM 920 C CA . ILE A 1 117 ? 15.645 2.194 -11.348 1.00 85.25 117 ILE A CA 1
ATOM 921 C C . ILE A 1 117 ? 16.357 2.586 -10.050 1.00 85.25 117 ILE A C 1
ATOM 923 O O . ILE A 1 117 ? 15.719 2.644 -9.003 1.00 85.25 117 ILE A O 1
ATOM 927 N N . ILE A 1 118 ? 17.656 2.895 -10.104 1.00 85.75 118 ILE A N 1
ATOM 928 C CA . ILE A 1 118 ? 18.432 3.315 -8.930 1.00 85.75 118 ILE A CA 1
ATOM 929 C C . ILE A 1 118 ? 17.828 4.586 -8.335 1.00 85.75 118 ILE A C 1
ATOM 931 O O . ILE A 1 118 ? 17.573 4.631 -7.135 1.00 85.75 118 ILE A O 1
ATOM 935 N N . VAL A 1 119 ? 17.530 5.594 -9.158 1.00 83.00 119 VAL A N 1
ATOM 936 C CA . VAL A 1 119 ? 16.877 6.826 -8.694 1.00 83.00 119 VAL A CA 1
ATOM 937 C C . VAL A 1 119 ? 15.500 6.528 -8.099 1.00 83.00 119 VAL A C 1
ATOM 939 O O . VAL A 1 119 ? 15.163 7.083 -7.056 1.00 83.00 119 VAL A O 1
ATOM 942 N N . ALA A 1 120 ? 14.719 5.627 -8.700 1.00 78.88 120 ALA A N 1
ATOM 943 C CA . ALA A 1 120 ? 13.412 5.240 -8.177 1.00 78.88 120 ALA A CA 1
ATOM 944 C C . ALA A 1 120 ? 13.503 4.534 -6.813 1.00 78.88 120 ALA A C 1
ATOM 946 O O . ALA A 1 120 ? 12.692 4.814 -5.931 1.00 78.88 120 ALA A O 1
ATOM 947 N N . ILE A 1 121 ? 14.500 3.664 -6.620 1.00 80.56 121 ILE A N 1
ATOM 948 C CA . ILE A 1 121 ? 14.762 2.987 -5.342 1.00 80.56 121 ILE A CA 1
ATOM 949 C C . ILE A 1 121 ? 15.243 3.994 -4.293 1.00 80.56 121 ILE A C 1
ATOM 951 O O . ILE A 1 121 ? 14.721 4.021 -3.180 1.00 80.56 121 ILE A O 1
ATOM 955 N N . LEU A 1 122 ? 16.210 4.850 -4.638 1.00 78.06 122 LEU A N 1
ATOM 956 C CA . LEU A 1 122 ? 16.770 5.842 -3.715 1.00 78.06 122 LEU A CA 1
ATOM 957 C C . LEU A 1 122 ? 15.741 6.901 -3.307 1.00 78.06 122 LEU A C 1
ATOM 959 O O . LEU A 1 122 ? 15.753 7.372 -2.173 1.00 78.06 122 LEU A O 1
ATOM 963 N N . ASN A 1 123 ? 14.827 7.251 -4.211 1.00 74.88 123 ASN A N 1
ATOM 964 C CA . ASN A 1 123 ? 13.750 8.198 -3.946 1.00 74.88 123 ASN A CA 1
ATOM 965 C C . ASN A 1 123 ? 12.474 7.522 -3.410 1.00 74.88 123 ASN A C 1
ATOM 967 O O . ASN A 1 123 ? 11.419 8.158 -3.336 1.00 74.88 123 ASN A O 1
ATOM 971 N N . TRP A 1 124 ? 12.537 6.243 -3.017 1.00 79.12 124 TRP A N 1
ATOM 972 C CA . TRP A 1 124 ? 11.409 5.531 -2.417 1.00 79.12 124 TRP A CA 1
ATOM 973 C C . TRP A 1 124 ? 11.169 6.008 -0.980 1.00 79.12 124 TRP A C 1
ATOM 975 O O . TRP A 1 124 ? 11.488 5.350 0.011 1.00 79.12 124 TRP A O 1
ATOM 985 N N . ARG A 1 125 ? 10.600 7.205 -0.844 1.00 79.69 125 ARG A N 1
ATOM 986 C CA . ARG A 1 125 ? 10.300 7.799 0.454 1.00 79.69 125 ARG A CA 1
ATOM 987 C C . ARG A 1 125 ? 9.029 7.183 1.026 1.00 79.69 125 ARG A C 1
ATOM 989 O O . ARG A 1 125 ? 7.975 7.209 0.397 1.00 79.69 125 ARG A O 1
ATOM 996 N N . THR A 1 126 ? 9.120 6.672 2.251 1.00 86.94 126 THR A N 1
ATOM 997 C CA . THR A 1 126 ? 7.934 6.300 3.029 1.00 86.94 126 THR A CA 1
ATOM 998 C C . THR A 1 126 ? 7.478 7.505 3.836 1.00 86.94 126 THR A C 1
ATOM 1000 O O . THR A 1 126 ? 8.225 8.029 4.661 1.00 86.94 126 THR A O 1
ATOM 1003 N N . ILE A 1 127 ? 6.250 7.950 3.603 1.00 88.75 127 ILE A N 1
ATOM 1004 C CA . ILE A 1 127 ? 5.604 9.014 4.363 1.00 88.75 127 ILE A CA 1
ATOM 1005 C C . ILE A 1 127 ? 4.594 8.349 5.296 1.00 88.75 127 ILE A C 1
ATOM 1007 O O . ILE A 1 127 ? 3.733 7.579 4.867 1.00 88.75 127 ILE A O 1
ATOM 1011 N N . THR A 1 128 ? 4.727 8.638 6.587 1.00 93.69 128 THR A N 1
ATOM 1012 C CA . THR A 1 128 ? 3.804 8.178 7.627 1.00 93.69 128 THR A CA 1
ATOM 1013 C C . THR A 1 128 ? 3.080 9.393 8.185 1.00 93.69 128 THR A C 1
ATOM 1015 O O . THR A 1 128 ? 3.731 10.342 8.613 1.00 93.69 128 THR A O 1
ATOM 1018 N N . ILE A 1 129 ? 1.749 9.372 8.158 1.00 95.69 129 ILE A N 1
ATOM 1019 C CA . ILE A 1 129 ? 0.906 10.465 8.646 1.00 95.69 129 ILE A CA 1
ATOM 1020 C C . ILE A 1 129 ? -0.056 9.885 9.685 1.00 95.69 129 ILE A C 1
ATOM 1022 O O . ILE A 1 129 ? -0.989 9.166 9.301 1.00 95.69 129 ILE A O 1
ATOM 1026 N N . PRO A 1 130 ? 0.162 10.151 10.985 1.00 96.00 130 PRO A N 1
ATOM 1027 C CA . PRO A 1 130 ? -0.801 9.779 12.011 1.00 96.00 130 PRO A CA 1
ATOM 1028 C C . PRO A 1 130 ? -2.072 10.619 11.840 1.00 96.00 130 PRO A C 1
ATOM 1030 O O . PRO A 1 130 ? -2.004 11.829 11.616 1.00 96.00 130 PRO A O 1
ATOM 1033 N N . LEU A 1 131 ? -3.235 9.975 11.906 1.00 96.62 131 LEU A N 1
ATOM 1034 C CA . LEU A 1 131 ? -4.526 10.656 11.949 1.00 96.62 131 LEU A CA 1
ATOM 1035 C C . LEU A 1 131 ? -4.923 10.918 13.409 1.00 96.62 131 LEU A C 1
ATOM 1037 O O . LEU A 1 131 ? -4.457 10.209 14.303 1.00 96.62 131 LEU A O 1
ATOM 1041 N N . PRO A 1 132 ? -5.776 11.925 13.672 1.00 96.88 132 PRO A N 1
ATOM 1042 C CA . PRO A 1 132 ? -6.284 12.165 15.016 1.00 96.88 132 PRO A CA 1
ATOM 1043 C C . PRO A 1 132 ? -7.003 10.924 15.550 1.00 96.88 132 PRO A C 1
ATOM 1045 O O . PRO A 1 132 ? -7.795 10.301 14.835 1.00 96.88 132 PRO A O 1
ATOM 1048 N N . VAL A 1 133 ? -6.723 10.592 16.811 1.00 97.38 133 VAL A N 1
ATOM 1049 C CA . VAL A 1 133 ? -7.392 9.502 17.526 1.00 97.38 133 VAL A CA 1
ATOM 1050 C C . VAL A 1 133 ? -8.865 9.855 17.688 1.00 97.38 133 VAL A C 1
ATOM 1052 O O . VAL A 1 133 ? -9.197 10.951 18.134 1.00 97.38 133 VAL A O 1
ATOM 1055 N N . GLN A 1 134 ? -9.738 8.928 17.310 1.00 97.69 134 GLN A N 1
ATOM 1056 C CA . GLN A 1 134 ? -11.181 9.052 17.484 1.00 97.69 134 GLN A CA 1
ATOM 1057 C C . GLN A 1 134 ? -11.619 8.182 18.650 1.00 97.69 134 GLN A C 1
ATOM 1059 O O . GLN A 1 134 ? -11.233 7.014 18.725 1.00 97.69 134 GLN A O 1
ATOM 1064 N N . THR A 1 135 ? -12.413 8.750 19.548 1.00 96.81 135 THR A N 1
ATOM 1065 C CA . THR A 1 135 ? -12.908 8.065 20.739 1.00 96.81 135 THR A CA 1
ATOM 1066 C C . THR A 1 135 ? -14.424 7.943 20.655 1.00 96.81 135 THR A C 1
ATOM 1068 O O . THR A 1 135 ? -15.121 8.875 20.252 1.00 96.81 135 THR A O 1
ATOM 1071 N N . PHE A 1 136 ? -14.943 6.769 20.997 1.00 96.06 136 PHE A N 1
ATOM 1072 C CA . PHE A 1 136 ? -16.369 6.466 20.948 1.00 96.06 136 PHE A CA 1
ATOM 1073 C C . PHE A 1 136 ? -16.792 5.872 22.286 1.00 96.06 136 PHE A C 1
ATOM 1075 O O . PHE A 1 136 ? -16.201 4.891 22.740 1.00 96.06 136 PHE A O 1
ATOM 1082 N N . SER A 1 137 ? -17.809 6.454 22.918 1.00 94.06 137 SER A N 1
ATOM 1083 C CA . SER A 1 137 ? -18.396 5.899 24.135 1.00 94.06 137 SER A CA 1
ATOM 1084 C C . SER A 1 137 ? -19.276 4.699 23.786 1.00 94.06 137 SER A C 1
ATOM 1086 O O . SER A 1 137 ? -20.203 4.796 22.985 1.00 94.06 137 SER A O 1
ATOM 1088 N N . ALA A 1 138 ? -18.968 3.555 24.382 1.00 89.44 138 ALA A N 1
ATOM 1089 C CA . ALA A 1 138 ? -19.614 2.276 24.140 1.00 89.44 138 ALA A CA 1
ATOM 1090 C C . ALA A 1 138 ? -20.315 1.772 25.409 1.00 89.44 138 ALA A C 1
ATOM 1092 O O . ALA A 1 138 ? -19.829 1.970 26.520 1.00 89.44 138 ALA A O 1
ATOM 1093 N N . THR A 1 139 ? -21.457 1.104 25.247 1.00 89.00 139 THR A N 1
ATOM 1094 C CA . THR A 1 139 ? -22.163 0.426 26.353 1.00 89.00 139 THR A CA 1
ATOM 1095 C C . THR A 1 139 ? -21.508 -0.932 26.657 1.00 89.00 139 THR A C 1
ATOM 1097 O O . THR A 1 139 ? -20.596 -1.330 25.942 1.00 89.00 139 THR A O 1
ATOM 1100 N N . GLU A 1 140 ? -21.967 -1.657 27.684 1.00 84.06 140 GLU A N 1
ATOM 1101 C CA . GLU A 1 140 ? -21.341 -2.876 28.243 1.00 84.06 140 GLU A CA 1
ATOM 1102 C C . GLU A 1 140 ? -20.958 -3.979 27.231 1.00 84.06 140 GLU A C 1
ATOM 1104 O O . GLU A 1 140 ? -20.023 -4.728 27.49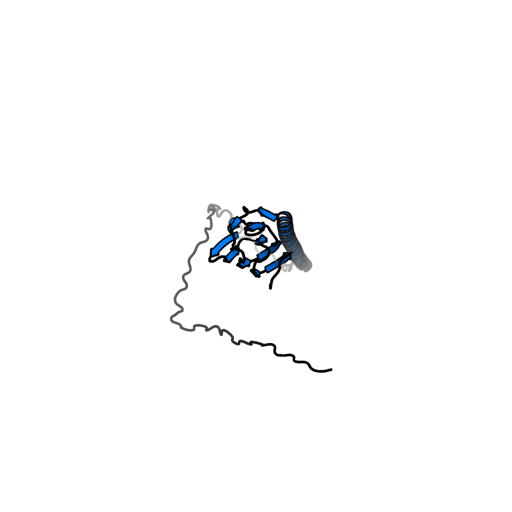9 1.00 84.06 140 GLU A O 1
ATOM 1109 N N . HIS A 1 141 ? -21.595 -4.048 26.053 1.00 89.69 141 HIS A N 1
ATOM 1110 C CA . HIS A 1 141 ? -21.275 -5.025 24.998 1.00 89.69 141 HIS A CA 1
ATOM 1111 C C . HIS A 1 141 ? -21.233 -4.399 23.593 1.00 89.69 141 HIS A C 1
ATOM 1113 O O . HIS A 1 141 ? -22.201 -4.525 22.833 1.00 89.69 141 HIS A O 1
ATOM 1119 N N . PRO A 1 142 ? -20.164 -3.667 23.227 1.00 93.56 142 PRO A N 1
ATOM 1120 C CA . PRO A 1 142 ? -20.046 -3.096 21.895 1.00 93.56 142 PRO A CA 1
ATOM 1121 C C . PRO A 1 142 ? -19.676 -4.148 20.857 1.00 93.56 142 PRO A C 1
ATOM 1123 O O . PRO A 1 142 ? -18.962 -5.109 21.144 1.00 93.56 142 PRO A O 1
ATOM 1126 N N . ARG A 1 143 ? -20.119 -3.913 19.621 1.00 95.44 143 ARG A N 1
ATOM 1127 C CA . ARG A 1 143 ? -19.698 -4.689 18.452 1.00 95.44 143 ARG A CA 1
ATOM 1128 C C . ARG A 1 143 ? -18.814 -3.833 17.553 1.00 95.44 143 ARG A C 1
ATOM 1130 O O . ARG A 1 143 ? -19.238 -2.791 17.061 1.00 95.44 143 ARG A O 1
ATOM 1137 N N . LEU A 1 144 ? -17.586 -4.265 17.312 1.00 96.38 144 LEU A N 1
ATOM 1138 C CA . LEU A 1 144 ? -16.633 -3.605 16.430 1.00 96.38 144 LEU A CA 1
ATOM 1139 C C . LEU A 1 144 ? -16.565 -4.353 15.098 1.00 96.38 144 LEU A C 1
ATOM 1141 O O . LEU A 1 144 ? -16.188 -5.517 15.057 1.00 96.38 144 LEU A O 1
ATOM 1145 N N . ILE A 1 145 ? -16.894 -3.678 13.999 1.00 97.44 145 ILE A N 1
ATOM 1146 C CA . ILE A 1 145 ? -16.776 -4.222 12.643 1.00 97.44 145 ILE A CA 1
ATOM 1147 C C . ILE A 1 145 ? -15.698 -3.438 11.899 1.00 97.44 145 ILE A C 1
ATOM 1149 O O . ILE A 1 145 ? -15.888 -2.264 11.581 1.00 97.44 145 ILE A O 1
ATOM 1153 N N . ILE A 1 146 ? -14.585 -4.088 11.582 1.00 97.94 146 ILE A N 1
ATOM 1154 C CA . ILE A 1 146 ? -13.467 -3.488 10.855 1.00 97.94 146 ILE A CA 1
ATOM 1155 C C . ILE A 1 146 ? -13.486 -4.009 9.425 1.00 97.94 146 ILE A C 1
ATOM 1157 O O . ILE A 1 146 ? -13.397 -5.210 9.201 1.00 97.94 146 ILE A O 1
ATOM 1161 N N . ASN A 1 147 ? -13.582 -3.103 8.459 1.00 97.88 147 ASN A N 1
ATOM 1162 C CA . ASN A 1 147 ? -13.402 -3.399 7.044 1.00 97.88 147 ASN A CA 1
ATOM 1163 C C . ASN A 1 147 ? -12.151 -2.670 6.568 1.00 97.88 147 ASN A C 1
ATOM 1165 O O . ASN A 1 147 ? -12.198 -1.468 6.301 1.00 97.88 147 ASN A O 1
ATOM 1169 N N . ASP A 1 148 ? -11.038 -3.388 6.501 1.00 96.50 148 ASP A N 1
ATOM 1170 C CA . ASP A 1 148 ? -9.768 -2.843 6.049 1.00 96.50 148 ASP A CA 1
ATOM 1171 C C . ASP A 1 148 ? -9.433 -3.321 4.635 1.00 96.50 148 ASP A C 1
ATOM 1173 O O . ASP A 1 148 ? -9.525 -4.507 4.330 1.00 96.50 148 ASP A O 1
ATOM 1177 N N . THR A 1 149 ? -9.029 -2.396 3.764 1.00 95.12 149 THR A N 1
ATOM 1178 C CA . THR A 1 149 ? -8.558 -2.744 2.417 1.00 95.12 149 THR A CA 1
ATOM 1179 C C . THR A 1 149 ? -7.128 -3.282 2.459 1.00 95.12 149 THR A C 1
ATOM 1181 O O . THR A 1 149 ? -6.833 -4.294 1.824 1.00 95.12 149 THR A O 1
ATOM 1184 N N . ALA A 1 150 ? -6.230 -2.581 3.160 1.00 94.69 150 ALA A N 1
ATOM 1185 C CA . ALA A 1 150 ? -4.827 -2.956 3.263 1.00 94.69 150 ALA A CA 1
ATOM 1186 C C . ALA A 1 150 ? -4.140 -2.267 4.450 1.00 94.69 150 ALA A C 1
ATOM 1188 O O . ALA A 1 150 ? -4.095 -1.030 4.501 1.00 94.69 150 ALA A O 1
ATOM 1189 N N . GLY A 1 151 ? -3.492 -3.049 5.316 1.00 95.44 151 GLY A N 1
ATOM 1190 C CA . GLY A 1 151 ? -2.788 -2.523 6.482 1.00 95.44 151 GLY A CA 1
ATOM 1191 C C . GLY A 1 151 ? -2.643 -3.486 7.651 1.00 95.44 151 GLY A C 1
ATOM 1192 O O . GLY A 1 151 ? -3.018 -4.658 7.604 1.00 95.44 151 GLY A O 1
ATOM 1193 N N . THR A 1 152 ? -2.004 -2.988 8.706 1.00 97.19 152 THR A N 1
ATOM 1194 C CA . THR A 1 152 ? -1.853 -3.712 9.970 1.00 97.19 152 THR A CA 1
ATOM 1195 C C . THR A 1 152 ? -2.959 -3.296 10.923 1.00 97.19 152 THR A C 1
ATOM 1197 O O . THR A 1 152 ? -3.092 -2.113 11.215 1.00 97.19 152 THR A O 1
ATOM 1200 N N . ILE A 1 153 ? -3.714 -4.255 11.445 1.00 97.81 153 ILE A N 1
ATOM 1201 C CA . ILE A 1 153 ? -4.752 -4.017 12.447 1.00 97.81 153 ILE A CA 1
ATOM 1202 C C . ILE A 1 153 ? -4.235 -4.553 13.778 1.00 97.81 153 ILE A C 1
ATOM 1204 O O . ILE A 1 153 ? -4.021 -5.754 13.912 1.00 97.81 153 ILE A O 1
ATOM 1208 N N . SER A 1 154 ? -4.030 -3.669 14.750 1.00 97.50 154 SER A N 1
ATOM 1209 C CA . SER A 1 154 ? -3.630 -4.008 16.113 1.00 97.50 154 SER A CA 1
ATOM 1210 C C . SER A 1 154 ? -4.759 -3.667 17.069 1.00 97.50 154 SER A C 1
ATOM 1212 O O . SER A 1 154 ? -5.042 -2.495 17.302 1.00 97.50 154 SER A O 1
ATOM 1214 N N . ILE A 1 155 ? -5.382 -4.692 17.638 1.00 96.88 155 ILE A N 1
ATOM 1215 C CA . ILE A 1 155 ? -6.480 -4.562 18.589 1.00 96.88 155 ILE A CA 1
ATOM 1216 C C . ILE A 1 155 ? -5.953 -4.913 19.972 1.00 96.88 155 ILE A C 1
ATOM 1218 O O . ILE A 1 155 ? -5.372 -5.979 20.169 1.00 96.88 155 ILE A O 1
ATOM 1222 N N . ARG A 1 156 ? -6.142 -4.008 20.928 1.00 96.19 156 ARG A N 1
ATOM 1223 C CA . ARG A 1 156 ? -5.710 -4.180 22.315 1.00 96.19 156 ARG A CA 1
ATOM 1224 C C . ARG A 1 156 ? -6.863 -3.915 23.269 1.00 96.19 156 ARG A C 1
ATOM 1226 O O . ARG A 1 156 ? -7.769 -3.139 22.967 1.00 96.19 156 ARG A O 1
ATOM 1233 N N . ARG A 1 157 ? -6.805 -4.522 24.449 1.00 95.06 157 ARG A N 1
ATOM 1234 C CA . ARG A 1 157 ? -7.684 -4.155 25.563 1.00 95.06 157 ARG A CA 1
ATOM 1235 C C . ARG A 1 157 ? -7.393 -2.717 26.017 1.00 95.06 157 ARG A C 1
ATOM 1237 O O . ARG A 1 157 ? -6.234 -2.360 26.220 1.00 95.06 157 ARG A O 1
ATOM 1244 N N . GLY A 1 158 ? -8.440 -1.911 26.154 1.00 92.31 158 GLY A N 1
ATOM 1245 C CA . GLY A 1 158 ? -8.401 -0.529 26.630 1.00 92.31 158 GLY A CA 1
ATOM 1246 C C . GLY A 1 158 ? -9.200 -0.316 27.915 1.00 92.31 158 GLY A C 1
ATOM 1247 O O . GLY A 1 158 ? -9.479 -1.256 28.656 1.00 92.31 158 GLY A O 1
ATOM 1248 N N . GLU A 1 159 ? -9.560 0.942 28.163 1.00 88.81 159 GLU A N 1
ATOM 1249 C CA . GLU A 1 159 ? -10.436 1.337 29.267 1.00 88.81 159 GLU A CA 1
ATOM 1250 C C . GLU A 1 159 ? -11.887 0.890 29.022 1.00 88.81 159 GLU A C 1
ATOM 1252 O O . GLU A 1 159 ? -12.351 0.777 27.883 1.00 88.81 159 GLU A O 1
ATOM 1257 N N . ASN A 1 160 ? -12.620 0.627 30.104 1.00 86.25 160 ASN A N 1
ATOM 1258 C CA . ASN A 1 160 ? -14.012 0.204 30.020 1.00 86.25 160 ASN A CA 1
ATOM 1259 C C . ASN A 1 160 ? -14.895 1.306 29.419 1.00 86.25 160 ASN A C 1
ATOM 1261 O O . ASN A 1 160 ? -14.807 2.471 29.793 1.00 86.25 160 ASN A O 1
ATOM 1265 N N . GLY A 1 161 ? -15.779 0.917 28.498 1.00 89.31 161 GLY A N 1
ATOM 1266 C CA . GLY A 1 161 ? -16.778 1.813 27.912 1.00 89.31 161 GLY A CA 1
ATOM 1267 C C . GLY A 1 161 ? -16.251 2.811 26.877 1.00 89.31 161 GLY A C 1
ATOM 1268 O O . GLY A 1 161 ? -17.017 3.660 26.424 1.00 89.31 161 GLY A O 1
ATOM 1269 N N . VAL A 1 162 ? -14.983 2.721 26.459 1.00 94.69 162 VAL A N 1
ATOM 1270 C CA . VAL A 1 162 ? -14.430 3.584 25.406 1.00 94.69 162 VAL A CA 1
ATOM 1271 C C . VAL A 1 162 ? -13.726 2.753 24.342 1.00 94.69 162 VAL A C 1
ATOM 1273 O O . VAL A 1 162 ? -12.863 1.927 24.635 1.00 94.69 162 VAL A O 1
ATOM 1276 N N . VAL A 1 163 ? -14.080 2.994 23.081 1.00 96.25 163 VAL A N 1
ATOM 1277 C CA . VAL A 1 163 ? -13.345 2.479 21.925 1.00 96.25 163 VAL A CA 1
ATOM 1278 C C . VAL A 1 163 ? -12.509 3.612 21.344 1.00 96.25 163 VAL A C 1
ATOM 1280 O O . VAL A 1 163 ? -13.067 4.609 20.887 1.00 96.25 163 VAL A O 1
ATOM 1283 N N . ASN A 1 164 ? -11.184 3.456 21.329 1.00 97.44 164 ASN A N 1
ATOM 1284 C CA . ASN A 1 164 ? -10.286 4.409 20.673 1.00 97.44 164 ASN A CA 1
ATOM 1285 C C . ASN A 1 164 ? -9.777 3.814 19.372 1.00 97.44 164 ASN A C 1
ATOM 1287 O O . ASN A 1 164 ? -9.339 2.666 19.340 1.00 97.44 164 ASN A O 1
ATOM 1291 N N . VAL A 1 165 ? -9.796 4.610 18.311 1.00 97.88 165 VAL A N 1
ATOM 1292 C CA . VAL A 1 165 ? -9.261 4.240 17.005 1.00 97.88 165 VAL A CA 1
ATOM 1293 C C . VAL A 1 165 ? -8.194 5.253 16.619 1.00 97.88 165 VAL A C 1
ATOM 1295 O O . VAL A 1 165 ? -8.482 6.439 16.463 1.00 97.88 165 VAL A O 1
ATOM 1298 N N . ALA A 1 166 ? -6.964 4.777 16.459 1.00 98.19 166 ALA A N 1
ATOM 1299 C CA . ALA A 1 166 ? -5.787 5.544 16.078 1.00 98.19 166 ALA A CA 1
ATOM 1300 C C . ALA A 1 166 ? -5.278 5.056 14.708 1.00 98.19 166 ALA A C 1
ATOM 1302 O O . ALA A 1 166 ? -4.503 4.099 14.622 1.00 98.19 166 ALA A O 1
ATOM 1303 N N . PRO A 1 167 ? -5.724 5.675 13.601 1.00 98.12 167 PRO A N 1
ATOM 1304 C CA . PRO A 1 167 ? -5.278 5.296 12.272 1.00 98.12 167 PRO A CA 1
ATOM 1305 C C . PRO A 1 167 ? -3.956 5.972 11.921 1.00 98.12 167 PRO A C 1
ATOM 1307 O O . PRO A 1 167 ? -3.746 7.157 12.175 1.00 98.12 167 PRO A O 1
ATOM 1310 N N . THR A 1 168 ? -3.105 5.253 11.206 1.00 98.12 168 THR A N 1
ATOM 1311 C CA . THR A 1 168 ? -1.862 5.774 10.645 1.00 98.12 168 THR A CA 1
ATOM 1312 C C . THR A 1 168 ? -1.824 5.494 9.151 1.00 98.12 168 THR A C 1
ATOM 1314 O O . THR A 1 168 ? -1.786 4.345 8.712 1.00 98.12 168 THR A O 1
ATOM 1317 N N . LYS A 1 169 ? -1.807 6.552 8.336 1.00 97.19 169 LYS A N 1
ATOM 1318 C CA . LYS A 1 169 ? -1.627 6.413 6.888 1.00 97.19 169 LYS A CA 1
ATOM 1319 C C . LYS A 1 169 ? -0.152 6.190 6.588 1.00 97.19 169 LYS A C 1
ATOM 1321 O O . LYS A 1 169 ? 0.685 7.004 6.977 1.00 97.19 169 LYS A O 1
ATOM 1326 N N . ARG A 1 170 ? 0.165 5.132 5.845 1.00 95.38 170 ARG A N 1
ATOM 1327 C CA . ARG A 1 170 ? 1.500 4.897 5.294 1.00 95.38 170 ARG A CA 1
ATOM 1328 C C . ARG A 1 170 ? 1.437 4.838 3.777 1.00 95.38 170 ARG A C 1
ATOM 1330 O O . ARG A 1 170 ? 0.732 4.006 3.206 1.00 95.38 170 ARG A O 1
ATOM 1337 N N . VAL A 1 171 ? 2.199 5.715 3.139 1.00 94.06 171 VAL A N 1
ATOM 1338 C CA . VAL A 1 171 ? 2.393 5.725 1.688 1.00 94.06 171 VAL A CA 1
ATOM 1339 C C . VAL A 1 171 ? 3.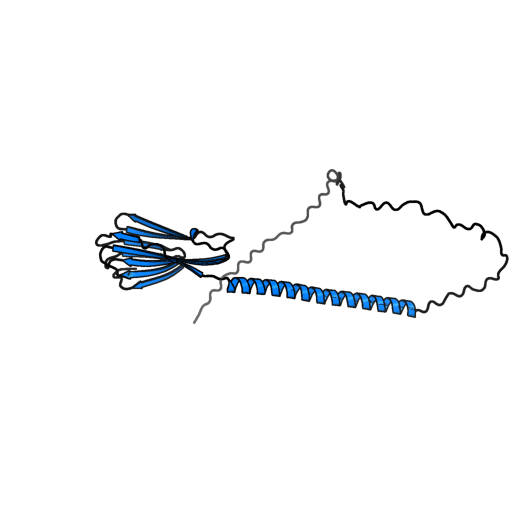872 5.613 1.376 1.00 94.06 171 VAL A C 1
ATOM 1341 O O . VAL A 1 171 ? 4.697 6.220 2.055 1.00 94.06 171 VAL A O 1
ATOM 1344 N N . SER A 1 172 ? 4.223 4.835 0.362 1.00 90.81 172 SER A N 1
ATOM 1345 C CA . SER A 1 172 ? 5.587 4.779 -0.150 1.00 90.81 172 SER A CA 1
ATOM 1346 C C . SER A 1 172 ? 5.574 4.639 -1.665 1.00 90.81 172 SER A C 1
ATOM 1348 O O . SER A 1 172 ? 4.800 3.852 -2.200 1.00 90.81 172 SER A O 1
ATOM 1350 N N . GLY A 1 173 ? 6.387 5.431 -2.362 1.00 87.38 173 GLY A N 1
ATOM 1351 C CA . GLY A 1 173 ? 6.475 5.417 -3.825 1.00 87.38 173 GLY A CA 1
ATOM 1352 C C . GLY A 1 173 ? 6.415 6.804 -4.463 1.00 87.38 173 GLY A C 1
ATOM 1353 O O . GLY A 1 173 ? 6.361 7.826 -3.778 1.00 87.38 173 GLY A O 1
ATOM 1354 N N . ILE A 1 174 ? 6.439 6.832 -5.795 1.00 81.50 174 ILE A N 1
ATOM 1355 C CA . ILE A 1 174 ? 6.568 8.050 -6.602 1.00 81.50 174 ILE A CA 1
ATOM 1356 C C . ILE A 1 174 ? 5.178 8.556 -6.995 1.00 81.50 174 ILE A C 1
ATOM 1358 O O . ILE A 1 174 ? 4.355 7.815 -7.532 1.00 81.50 174 ILE A O 1
ATOM 1362 N N . GLY A 1 175 ? 4.909 9.836 -6.718 1.00 80.88 175 GLY A N 1
ATOM 1363 C CA . GLY A 1 175 ? 3.626 10.474 -7.038 1.00 80.88 175 GLY A CA 1
ATOM 1364 C C . GLY A 1 175 ? 2.442 9.967 -6.206 1.00 80.88 175 GLY A C 1
ATOM 1365 O O . GLY A 1 175 ? 1.291 10.257 -6.529 1.00 80.88 175 GLY A O 1
ATOM 1366 N N . VAL A 1 176 ? 2.700 9.198 -5.144 1.00 86.62 176 VAL A N 1
ATOM 1367 C CA . VAL A 1 176 ? 1.669 8.696 -4.234 1.00 86.62 176 VAL A CA 1
ATOM 1368 C C . VAL A 1 176 ? 1.339 9.760 -3.201 1.00 86.62 176 VAL A C 1
ATOM 1370 O O . VAL A 1 176 ? 2.232 10.318 -2.567 1.00 86.62 176 VAL A O 1
ATOM 1373 N N . THR A 1 177 ? 0.048 10.004 -2.999 1.00 87.94 177 THR A N 1
ATOM 1374 C CA . THR A 1 177 ? -0.417 11.031 -2.073 1.00 87.94 177 THR A CA 1
ATOM 1375 C C . THR A 1 177 ? -1.433 10.457 -1.064 1.00 87.94 177 THR A C 1
ATOM 1377 O O . THR A 1 177 ? -2.193 9.535 -1.394 1.00 87.94 177 THR A O 1
ATOM 1380 N N . PRO A 1 178 ? -1.427 10.926 0.198 1.00 91.19 178 PRO A N 1
ATOM 1381 C CA . PRO A 1 178 ? -2.236 10.372 1.290 1.00 91.19 178 PRO A CA 1
ATOM 1382 C C . PRO A 1 178 ? -3.722 10.781 1.251 1.00 91.19 178 PRO A C 1
ATOM 1384 O O . PRO A 1 178 ? -4.526 10.269 2.037 1.00 91.19 178 PRO A O 1
ATOM 1387 N N . GLU A 1 179 ? -4.120 11.701 0.373 1.00 91.81 179 GLU A N 1
ATOM 1388 C CA . GLU A 1 179 ? -5.493 12.223 0.253 1.00 91.81 179 GLU A CA 1
ATOM 1389 C C . GLU A 1 179 ? -6.446 11.184 -0.355 1.00 91.81 179 GLU A C 1
ATOM 1391 O O . GLU A 1 179 ? -7.650 11.195 -0.087 1.00 91.81 179 GLU A O 1
ATOM 1396 N N . ASN A 1 180 ? -5.898 10.229 -1.113 1.00 90.62 180 ASN A N 1
ATOM 1397 C CA . ASN A 1 180 ? -6.630 9.103 -1.699 1.00 90.62 180 ASN A CA 1
ATOM 1398 C C . ASN A 1 180 ? -6.909 7.965 -0.706 1.00 90.62 180 ASN A C 1
ATOM 1400 O O . ASN A 1 180 ? -7.504 6.950 -1.072 1.00 90.62 180 ASN A O 1
ATOM 1404 N N . MET A 1 181 ? -6.487 8.131 0.546 1.00 95.31 181 MET A N 1
ATOM 1405 C CA . MET A 1 181 ? -6.727 7.198 1.640 1.00 95.31 181 MET A CA 1
ATOM 1406 C C . MET A 1 181 ? -7.753 7.810 2.586 1.00 95.31 181 MET A C 1
ATOM 1408 O O . MET A 1 181 ? -7.574 8.931 3.068 1.00 95.31 181 MET A O 1
ATOM 1412 N N . ARG A 1 182 ? -8.837 7.093 2.868 1.00 96.44 182 ARG A N 1
ATOM 1413 C CA . ARG A 1 182 ? -9.908 7.566 3.752 1.00 96.44 182 ARG A CA 1
ATOM 1414 C C . ARG A 1 182 ? -10.203 6.521 4.815 1.00 96.44 182 ARG A C 1
ATOM 1416 O O . ARG A 1 182 ? -10.186 5.328 4.530 1.00 96.44 182 ARG A O 1
ATOM 1423 N N . VAL A 1 183 ? -10.468 6.999 6.025 1.00 97.75 183 VAL A N 1
ATOM 1424 C CA . VAL A 1 183 ? -10.964 6.190 7.140 1.00 97.75 183 VAL A CA 1
ATOM 1425 C C . VAL A 1 183 ? -12.346 6.727 7.475 1.00 97.75 183 VAL A C 1
ATOM 1427 O O . VAL A 1 183 ? -12.492 7.921 7.730 1.00 97.75 183 VAL A O 1
ATOM 1430 N N . GLY A 1 184 ? -13.354 5.870 7.376 1.00 97.62 184 GLY A N 1
ATOM 1431 C CA . GLY A 1 184 ? -14.739 6.171 7.701 1.00 97.62 184 GLY A CA 1
ATOM 1432 C C . GLY A 1 184 ? -15.150 5.482 8.994 1.00 97.62 184 GLY A C 1
ATOM 1433 O O . GLY A 1 184 ? -14.795 4.322 9.217 1.00 97.62 184 GLY A O 1
ATOM 1434 N N . TYR A 1 185 ? -15.930 6.193 9.803 1.00 98.00 185 TYR A N 1
ATOM 1435 C CA . TYR A 1 185 ? -16.503 5.705 11.052 1.00 98.00 185 TYR A CA 1
ATOM 1436 C C . TYR A 1 185 ? -18.022 5.822 10.965 1.00 98.00 185 TYR A C 1
ATOM 1438 O O . TYR A 1 185 ? -18.534 6.880 10.604 1.00 98.00 185 TYR A O 1
ATOM 1446 N N . ASP A 1 186 ? -18.734 4.748 11.282 1.00 97.56 186 ASP A N 1
ATOM 1447 C CA . ASP A 1 186 ? -20.195 4.737 11.369 1.00 97.56 186 ASP A CA 1
ATOM 1448 C C . ASP A 1 186 ? -20.592 4.018 12.657 1.00 97.56 186 ASP A C 1
ATOM 1450 O O . ASP A 1 186 ? -20.277 2.843 12.839 1.00 97.56 186 ASP A O 1
ATOM 1454 N N . MET A 1 187 ? -21.235 4.740 13.572 1.00 95.31 187 MET A N 1
ATOM 1455 C CA . MET A 1 187 ? -21.667 4.212 14.861 1.00 95.31 187 MET A CA 1
ATOM 1456 C C . MET A 1 187 ? -23.189 4.124 14.884 1.00 95.31 187 MET A C 1
ATOM 1458 O O . MET A 1 187 ? -23.877 5.142 14.812 1.00 95.31 187 MET A O 1
ATOM 1462 N N . ARG A 1 188 ? -23.723 2.904 14.984 1.00 95.81 188 ARG A N 1
ATOM 1463 C CA . ARG A 1 188 ? -25.171 2.647 15.042 1.00 95.81 188 ARG A CA 1
ATOM 1464 C C . ARG A 1 188 ? -25.458 1.510 16.005 1.00 95.81 188 ARG A C 1
ATOM 1466 O O . ARG A 1 188 ? -24.819 0.471 15.909 1.00 95.81 188 ARG A O 1
ATOM 1473 N N . ASN A 1 189 ? -26.430 1.677 16.901 1.00 93.06 189 ASN A N 1
ATOM 1474 C CA . ASN A 1 189 ? -26.897 0.619 17.811 1.00 93.06 189 ASN A CA 1
ATOM 1475 C C . ASN A 1 189 ? -25.750 -0.102 18.551 1.00 93.06 189 ASN A C 1
ATOM 1477 O O . ASN A 1 189 ? -25.641 -1.324 18.486 1.00 93.06 189 ASN A O 1
ATOM 1481 N N . ASN A 1 190 ? -24.848 0.658 19.186 1.00 92.88 190 ASN A N 1
ATOM 1482 C CA . ASN A 1 190 ? -23.657 0.133 19.877 1.00 92.88 190 ASN A CA 1
ATOM 1483 C C . ASN A 1 190 ? -22.699 -0.693 18.986 1.00 92.88 190 ASN A C 1
ATOM 1485 O O . ASN A 1 190 ? -21.847 -1.432 19.477 1.00 92.88 190 ASN A O 1
ATOM 1489 N N . THR A 1 191 ? -22.839 -0.571 17.664 1.00 96.38 191 THR A N 1
ATOM 1490 C CA . THR A 1 191 ? -21.949 -1.168 16.674 1.00 96.38 191 THR A CA 1
ATOM 1491 C C . THR A 1 191 ? -21.103 -0.069 16.050 1.00 96.38 191 THR A C 1
ATOM 1493 O O . THR A 1 191 ? -21.638 0.830 15.397 1.00 96.38 191 THR A O 1
ATOM 1496 N N . LEU A 1 192 ? -19.787 -0.136 16.239 1.00 97.50 192 LEU A N 1
ATOM 1497 C CA . LEU A 1 192 ? -18.83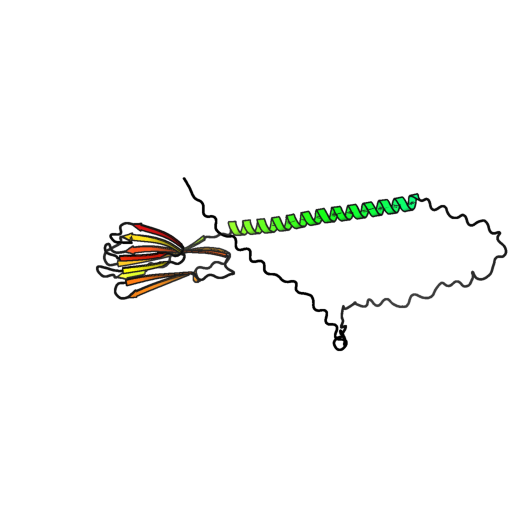3 0.745 15.578 1.00 97.50 192 LEU A CA 1
ATOM 1498 C C . LEU A 1 192 ? -18.318 0.055 14.319 1.00 97.50 192 LEU A C 1
ATOM 1500 O O . LEU A 1 192 ? -17.642 -0.970 14.389 1.00 97.50 192 LEU A O 1
ATOM 1504 N N . ARG A 1 193 ? -18.611 0.631 13.156 1.00 98.31 193 ARG A N 1
ATOM 1505 C CA . ARG A 1 193 ? -18.038 0.210 11.883 1.00 98.31 193 ARG A CA 1
ATOM 1506 C C . ARG A 1 193 ? -16.882 1.130 11.514 1.00 98.31 193 ARG A C 1
ATOM 1508 O O . ARG A 1 193 ? -17.082 2.315 11.258 1.00 98.31 193 ARG A O 1
ATOM 1515 N N . VAL A 1 194 ? -15.686 0.560 11.432 1.00 98.19 194 VAL A N 1
ATOM 1516 C CA . VAL A 1 194 ? -14.483 1.218 10.915 1.00 98.19 194 VAL A CA 1
ATOM 1517 C C . VAL A 1 194 ? -14.255 0.709 9.499 1.00 98.19 194 VAL A C 1
ATOM 1519 O O . VAL A 1 194 ? -14.204 -0.496 9.271 1.00 98.19 194 VAL A O 1
ATOM 1522 N N . SER A 1 195 ? -14.154 1.612 8.529 1.00 98.00 195 SER A N 1
ATOM 1523 C CA . SER A 1 195 ? -13.911 1.256 7.129 1.00 98.00 195 SER A CA 1
ATOM 1524 C C . SER A 1 195 ? -12.724 2.027 6.579 1.00 98.00 195 SER A C 1
ATOM 1526 O O . SER A 1 195 ? -12.635 3.242 6.753 1.00 98.00 195 SER A O 1
ATOM 1528 N N . THR A 1 196 ? -11.812 1.340 5.903 1.00 97.69 196 THR A N 1
ATOM 1529 C CA . THR A 1 196 ? -10.703 1.980 5.199 1.00 97.69 196 THR A CA 1
ATOM 1530 C C . THR A 1 196 ? -10.909 1.855 3.698 1.00 97.69 196 THR A C 1
ATOM 1532 O O . THR A 1 196 ? -11.353 0.827 3.187 1.00 97.69 196 THR A O 1
ATOM 1535 N N . GLN A 1 197 ? -10.623 2.935 2.976 1.00 95.50 197 GLN A N 1
ATOM 1536 C CA . GLN A 1 197 ? -10.715 2.980 1.523 1.00 95.50 197 GLN A CA 1
ATOM 1537 C C . GLN A 1 197 ? -9.430 3.558 0.953 1.00 95.50 197 GLN A C 1
ATOM 1539 O O . GLN A 1 197 ? -8.974 4.629 1.365 1.00 95.50 197 GLN A O 1
ATOM 1544 N N . VAL A 1 198 ? -8.876 2.863 -0.035 1.00 93.31 198 VAL A N 1
ATOM 1545 C CA . VAL A 1 198 ? -7.704 3.300 -0.787 1.00 93.31 198 VAL A CA 1
ATOM 1546 C C . VAL A 1 198 ? -8.101 3.400 -2.253 1.00 93.31 198 VAL A C 1
ATOM 1548 O O . VAL A 1 198 ? -8.409 2.394 -2.887 1.00 93.31 198 VAL A O 1
ATOM 1551 N N . LYS A 1 199 ? -8.107 4.615 -2.807 1.00 90.81 199 LYS A N 1
ATOM 1552 C CA . LYS A 1 199 ? -8.348 4.809 -4.241 1.00 90.81 199 LYS A CA 1
ATOM 1553 C C . LYS A 1 199 ? -7.059 4.571 -5.018 1.00 90.81 199 LYS A C 1
ATOM 1555 O O . LYS A 1 199 ? -6.040 5.210 -4.748 1.00 90.81 199 LYS A O 1
ATOM 1560 N N . TRP A 1 200 ? -7.112 3.657 -5.980 1.00 82.81 200 TRP A N 1
ATOM 1561 C CA . TRP A 1 200 ? -5.999 3.386 -6.882 1.00 82.81 200 TRP A CA 1
ATOM 1562 C C . TRP A 1 200 ? -6.071 4.279 -8.126 1.00 82.81 200 TRP A C 1
ATOM 1564 O O . TRP A 1 200 ? -7.157 4.588 -8.612 1.00 82.81 200 TRP A O 1
ATOM 1574 N N . ASN A 1 201 ? -4.912 4.708 -8.626 1.00 84.56 201 ASN A N 1
ATOM 1575 C CA . ASN A 1 201 ? -4.779 5.492 -9.851 1.00 84.56 201 ASN A CA 1
ATOM 1576 C C . ASN A 1 201 ? -3.619 4.918 -10.678 1.00 84.56 201 ASN A C 1
ATOM 1578 O O . ASN A 1 201 ? -2.551 4.663 -10.119 1.00 84.56 201 ASN A O 1
ATOM 1582 N N . LEU A 1 202 ? -3.834 4.756 -11.988 1.00 80.06 202 LEU A N 1
ATOM 1583 C CA . LEU A 1 202 ? -2.910 4.140 -12.951 1.00 80.06 202 LEU A CA 1
ATOM 1584 C C . LEU A 1 202 ? -1.536 4.821 -12.999 1.00 80.06 202 LEU A C 1
ATOM 1586 O O . LEU A 1 202 ? -0.529 4.161 -13.227 1.00 80.06 202 LEU A O 1
ATOM 1590 N N . PHE A 1 203 ? -1.486 6.132 -12.758 1.00 78.56 203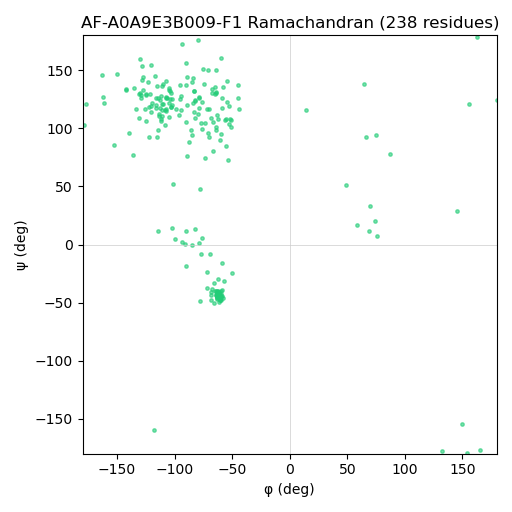 PHE A N 1
ATOM 1591 C CA . PHE A 1 203 ? -0.253 6.923 -12.842 1.00 78.56 203 PHE A CA 1
ATOM 1592 C C . PHE A 1 203 ? 0.525 7.021 -11.523 1.00 78.56 203 PHE A C 1
ATOM 1594 O O . PHE A 1 203 ? 1.545 7.702 -11.462 1.00 78.56 203 PHE A O 1
ATOM 1601 N N . GLN A 1 204 ? 0.044 6.394 -10.446 1.00 82.12 204 GLN A N 1
ATOM 1602 C CA . GLN A 1 204 ? 0.672 6.483 -9.129 1.00 82.12 204 GLN A CA 1
ATOM 1603 C C . GLN A 1 204 ? 1.279 5.135 -8.732 1.00 82.12 204 GLN A C 1
ATOM 1605 O O . GLN A 1 204 ? 0.558 4.202 -8.364 1.00 82.12 204 GLN A O 1
ATOM 1610 N N . PHE A 1 205 ? 2.610 5.068 -8.745 1.00 81.81 205 PHE A N 1
ATOM 1611 C CA . PHE A 1 205 ? 3.372 3.856 -8.459 1.00 81.81 205 PHE A CA 1
ATOM 1612 C C . PHE A 1 205 ? 3.824 3.834 -7.003 1.00 81.81 205 PHE A C 1
ATOM 1614 O O . PHE A 1 205 ? 4.682 4.615 -6.590 1.00 81.81 205 PHE A O 1
ATOM 1621 N N . GLY A 1 206 ? 3.258 2.920 -6.219 1.00 86.12 206 GLY A N 1
ATOM 1622 C CA . GLY A 1 206 ? 3.689 2.712 -4.846 1.00 86.12 206 GLY A CA 1
ATOM 1623 C C . GLY A 1 206 ? 2.697 1.948 -3.983 1.00 86.12 206 GLY A C 1
ATOM 1624 O O . GLY A 1 206 ? 1.611 1.564 -4.422 1.00 86.12 206 GLY A O 1
ATOM 1625 N N . LEU A 1 207 ? 3.096 1.734 -2.734 1.00 90.19 207 LEU A N 1
ATOM 1626 C CA . LEU A 1 207 ? 2.328 1.027 -1.723 1.00 90.19 207 LEU A CA 1
ATOM 1627 C C . LEU A 1 207 ? 1.551 2.029 -0.868 1.00 90.19 207 LEU A C 1
ATOM 1629 O O . LEU A 1 207 ? 2.063 3.073 -0.461 1.00 90.19 207 LEU A O 1
ATOM 1633 N N . ARG A 1 208 ? 0.297 1.692 -0.577 1.00 93.19 208 ARG A N 1
ATOM 1634 C CA . ARG A 1 208 ? -0.593 2.466 0.291 1.00 93.19 208 ARG A CA 1
ATOM 1635 C C . ARG A 1 208 ? -1.209 1.508 1.292 1.00 93.19 208 ARG A C 1
ATOM 1637 O O . ARG A 1 208 ? -1.744 0.481 0.884 1.00 93.19 208 ARG A O 1
ATOM 1644 N N . ARG A 1 209 ? -1.142 1.839 2.577 1.00 95.06 209 ARG A N 1
ATOM 1645 C CA . ARG A 1 209 ? -1.773 1.048 3.636 1.00 95.06 209 ARG A CA 1
ATOM 1646 C C . ARG A 1 209 ? -2.184 1.917 4.814 1.00 95.06 209 ARG A C 1
ATOM 1648 O O . ARG A 1 209 ? -1.520 2.914 5.104 1.00 95.06 209 ARG A O 1
ATOM 1655 N N . ILE A 1 210 ? -3.273 1.556 5.475 1.00 97.50 210 ILE A N 1
ATOM 1656 C CA . ILE A 1 210 ? -3.754 2.233 6.678 1.00 97.50 210 ILE A CA 1
ATOM 1657 C C . ILE A 1 210 ? -3.553 1.270 7.836 1.00 97.50 210 ILE A C 1
ATOM 1659 O O . ILE A 1 210 ? -4.225 0.253 7.920 1.00 97.50 210 ILE A O 1
ATOM 1663 N N . ASP A 1 211 ? -2.622 1.590 8.726 1.00 97.69 211 ASP A N 1
ATOM 1664 C CA . ASP A 1 211 ? -2.464 0.818 9.950 1.00 97.69 211 ASP A CA 1
ATOM 1665 C C . ASP A 1 211 ? -3.479 1.329 10.980 1.00 97.69 211 ASP A C 1
ATOM 1667 O O . ASP A 1 211 ? -3.630 2.538 11.162 1.00 97.69 211 ASP A O 1
ATOM 1671 N N . LEU A 1 212 ? -4.203 0.419 11.621 1.00 98.31 212 LEU A N 1
ATOM 1672 C CA . LEU A 1 212 ? -5.221 0.714 12.622 1.00 98.31 212 LEU A CA 1
ATOM 1673 C C . LEU A 1 212 ? -4.738 0.207 13.976 1.00 98.31 212 LEU A C 1
ATOM 1675 O O . LEU A 1 212 ? -4.571 -0.996 14.157 1.00 98.31 212 LEU A O 1
ATOM 1679 N N . GLU A 1 213 ? -4.552 1.108 14.933 1.00 98.12 213 GLU A N 1
ATOM 1680 C CA . GLU A 1 213 ? -4.397 0.744 16.338 1.00 98.12 213 GLU A CA 1
ATOM 1681 C C . GLU A 1 213 ? -5.714 1.036 17.054 1.00 98.12 213 GLU A C 1
ATOM 1683 O O . GLU A 1 213 ? -6.206 2.164 17.042 1.00 98.12 213 GLU A O 1
ATOM 1688 N N . ILE A 1 214 ? -6.336 -0.001 17.605 1.00 97.50 214 ILE A N 1
ATOM 1689 C CA . ILE A 1 214 ? -7.664 0.081 18.202 1.00 97.50 214 ILE A CA 1
ATOM 1690 C C . ILE A 1 214 ? -7.587 -0.432 19.630 1.00 97.50 214 ILE A C 1
ATOM 1692 O O . ILE A 1 214 ? -7.106 -1.539 19.870 1.00 97.50 214 ILE A O 1
ATOM 1696 N N . THR A 1 215 ? -8.103 0.349 20.574 1.00 96.75 215 THR A N 1
ATOM 1697 C CA . THR A 1 215 ? -8.319 -0.115 21.944 1.00 96.75 215 THR A CA 1
ATOM 1698 C C . THR A 1 215 ? -9.804 -0.317 22.185 1.00 96.75 215 THR A C 1
ATOM 1700 O O . THR A 1 215 ? -10.583 0.606 21.947 1.00 96.75 215 THR A O 1
ATOM 1703 N N . VAL A 1 216 ? -10.192 -1.500 22.654 1.00 95.81 216 VAL A N 1
ATOM 1704 C CA . VAL A 1 216 ? -11.593 -1.860 22.919 1.00 95.81 216 VAL A CA 1
ATOM 1705 C C . VAL A 1 216 ? -11.817 -2.235 24.387 1.00 95.81 216 VAL A C 1
ATOM 1707 O O . VAL A 1 216 ? -10.877 -2.706 25.034 1.00 95.81 216 VAL A O 1
ATOM 1710 N N . PRO A 1 217 ? -13.048 -2.086 24.911 1.00 93.88 217 PRO A N 1
ATOM 1711 C CA . PRO A 1 217 ? -13.425 -2.624 26.215 1.00 93.88 217 PRO A CA 1
ATOM 1712 C C . PRO A 1 217 ? -13.259 -4.147 26.282 1.00 93.88 217 PRO A C 1
ATOM 1714 O O . PRO A 1 217 ? -13.245 -4.825 25.254 1.00 93.88 217 PRO A O 1
ATOM 1717 N N . GLU A 1 218 ? -13.188 -4.692 27.497 1.00 89.38 218 GLU A N 1
ATOM 1718 C CA . GLU A 1 218 ? -12.959 -6.126 27.730 1.00 89.38 218 GLU A CA 1
ATOM 1719 C C . GLU A 1 218 ? -14.022 -7.033 27.085 1.00 89.38 218 GLU A C 1
ATOM 1721 O O . GLU A 1 218 ? -13.676 -8.067 26.517 1.00 89.38 218 GLU A O 1
ATOM 1726 N N . ALA A 1 219 ? -15.294 -6.627 27.115 1.00 88.06 219 ALA A N 1
ATOM 1727 C CA . ALA A 1 219 ? -16.425 -7.405 26.609 1.00 88.06 219 ALA A CA 1
ATOM 1728 C C . ALA A 1 219 ? -16.907 -6.929 25.222 1.00 88.06 219 ALA A C 1
ATOM 1730 O O . ALA A 1 219 ? -18.087 -6.631 25.036 1.00 88.06 219 ALA A O 1
ATOM 1731 N N . CYS A 1 220 ? -15.990 -6.822 24.255 1.00 91.81 220 CYS A N 1
ATOM 1732 C CA . CYS A 1 220 ? -16.272 -6.365 22.890 1.00 91.81 220 CYS A CA 1
ATOM 1733 C C . CYS A 1 220 ? -16.322 -7.535 21.893 1.00 91.81 220 CYS A C 1
ATOM 1735 O O . CYS A 1 220 ? -15.389 -8.335 21.824 1.00 91.81 220 CYS A O 1
ATOM 1737 N N . GLU A 1 221 ? -17.376 -7.608 21.076 1.00 93.88 221 GLU A N 1
ATOM 1738 C CA . GLU A 1 221 ? -17.423 -8.519 19.927 1.00 93.88 221 GLU A CA 1
ATOM 1739 C C . GLU A 1 221 ? -16.687 -7.874 18.749 1.00 93.88 221 GLU A C 1
ATOM 1741 O O . GLU A 1 221 ? -17.038 -6.774 18.324 1.00 93.88 221 GLU A O 1
ATOM 1746 N N . VAL A 1 222 ? -15.682 -8.549 18.192 1.00 94.81 222 VAL A N 1
ATOM 1747 C CA . VAL A 1 222 ? -14.856 -7.998 17.114 1.00 94.81 222 VAL A CA 1
ATOM 1748 C C . VAL A 1 222 ? -15.028 -8.828 15.851 1.00 94.81 222 VAL A C 1
ATOM 1750 O O . VAL A 1 222 ? -14.803 -10.029 15.851 1.00 94.81 222 VAL A O 1
ATOM 1753 N N . GLN A 1 223 ? -15.371 -8.167 14.748 1.00 96.00 223 GLN A N 1
ATOM 1754 C CA . GLN A 1 223 ? -15.427 -8.762 13.418 1.00 96.00 223 GLN A CA 1
ATOM 1755 C C . GLN A 1 223 ? -14.461 -8.023 12.505 1.00 96.00 223 GLN A C 1
ATOM 1757 O O . GLN A 1 223 ? -14.598 -6.818 12.283 1.00 96.00 223 GLN A O 1
ATOM 1762 N N . VAL A 1 224 ? -13.479 -8.747 11.973 1.00 96.50 224 VAL A N 1
ATOM 1763 C CA . VAL A 1 224 ? -12.432 -8.175 11.126 1.00 96.50 224 VAL A CA 1
ATOM 1764 C C . VAL A 1 224 ? -12.527 -8.762 9.729 1.00 96.50 224 VAL A C 1
ATOM 1766 O O . VAL A 1 224 ? -12.330 -9.954 9.526 1.00 96.50 224 VAL A O 1
ATOM 1769 N N . ASN A 1 225 ? -12.781 -7.898 8.756 1.00 97.00 225 ASN A N 1
ATOM 1770 C CA . ASN A 1 225 ? -12.627 -8.189 7.345 1.00 97.00 225 ASN A CA 1
ATOM 1771 C C . ASN A 1 225 ? -11.408 -7.415 6.836 1.00 97.00 225 ASN A C 1
ATOM 1773 O O . ASN A 1 225 ? -11.468 -6.196 6.668 1.00 97.00 225 ASN A O 1
ATOM 1777 N N . ASN A 1 226 ? -10.289 -8.115 6.658 1.00 95.06 226 ASN A N 1
ATOM 1778 C CA . ASN A 1 226 ? -9.044 -7.535 6.167 1.00 95.06 226 ASN A CA 1
ATOM 1779 C C . ASN A 1 226 ? -8.761 -8.064 4.759 1.00 95.06 226 ASN A C 1
ATOM 1781 O O . ASN A 1 226 ? -8.628 -9.271 4.570 1.00 95.06 226 ASN A O 1
ATOM 1785 N N . GLY A 1 227 ? -8.653 -7.161 3.785 1.00 94.06 227 GLY A N 1
ATOM 1786 C CA . GLY A 1 227 ? -8.284 -7.511 2.417 1.00 94.06 227 GLY A CA 1
ATOM 1787 C C . GLY A 1 227 ? -6.830 -7.973 2.292 1.00 94.06 227 GLY A C 1
ATOM 1788 O O . GLY A 1 227 ? -6.552 -8.948 1.599 1.00 94.06 227 GLY A O 1
ATOM 1789 N N . SER A 1 228 ? -5.890 -7.289 2.953 1.00 93.44 228 SER A N 1
ATOM 1790 C CA . SER A 1 228 ? -4.466 -7.630 2.917 1.00 93.44 228 SER A CA 1
ATOM 1791 C C . SER A 1 228 ? -3.698 -7.011 4.084 1.00 93.44 228 SER A C 1
ATOM 1793 O O . SER A 1 228 ? -3.545 -5.794 4.174 1.00 93.44 228 SER A O 1
ATOM 1795 N N . GLY A 1 229 ? -3.053 -7.846 4.894 1.00 94.31 229 GLY A N 1
ATOM 1796 C CA . GLY A 1 229 ? -2.096 -7.386 5.893 1.00 94.31 229 GLY A CA 1
ATOM 1797 C C . GLY A 1 229 ? -2.041 -8.287 7.113 1.00 94.31 229 GLY A C 1
ATOM 1798 O O . GLY A 1 229 ? -2.308 -9.483 7.027 1.00 94.31 229 GLY A O 1
ATOM 1799 N N . ARG A 1 230 ? -1.634 -7.717 8.248 1.00 96.44 230 ARG A N 1
ATOM 1800 C CA . ARG A 1 230 ? -1.474 -8.452 9.507 1.00 96.44 230 ARG A CA 1
ATOM 1801 C C . ARG A 1 230 ? -2.538 -8.013 10.501 1.00 96.44 230 ARG A C 1
ATOM 1803 O O . ARG A 1 230 ? -2.761 -6.820 10.670 1.00 96.44 230 ARG A O 1
ATOM 1810 N N . ILE A 1 231 ? -3.135 -8.979 11.187 1.00 96.56 231 ILE A N 1
ATOM 1811 C CA . ILE A 1 231 ? -4.054 -8.745 12.300 1.00 96.56 231 ILE A CA 1
ATOM 1812 C C . ILE A 1 231 ? -3.368 -9.244 13.572 1.00 96.56 231 ILE A C 1
ATOM 1814 O O . ILE A 1 231 ? -2.878 -10.372 13.606 1.00 96.56 231 ILE A O 1
ATOM 1818 N N . THR A 1 232 ? -3.307 -8.401 14.597 1.00 96.38 232 THR A N 1
ATOM 1819 C CA . THR A 1 232 ? -2.860 -8.757 15.946 1.00 96.38 232 THR A CA 1
ATOM 1820 C C . THR A 1 232 ? -3.950 -8.369 16.931 1.00 96.38 232 THR A C 1
ATOM 1822 O O . THR A 1 232 ? -4.452 -7.247 16.890 1.00 96.38 232 THR A O 1
ATOM 1825 N N . ALA A 1 233 ? -4.332 -9.302 17.794 1.00 94.19 233 ALA A N 1
ATOM 1826 C CA . ALA A 1 233 ? -5.380 -9.114 18.783 1.00 94.19 233 ALA A CA 1
ATOM 1827 C C . ALA A 1 233 ? -4.858 -9.586 20.140 1.00 94.19 233 ALA A C 1
ATOM 1829 O O . ALA A 1 233 ? -4.677 -10.784 20.349 1.00 94.19 233 ALA A O 1
ATOM 1830 N N . ASP A 1 234 ? -4.614 -8.639 21.044 1.00 91.44 234 ASP A N 1
ATOM 1831 C CA . ASP A 1 234 ? -4.002 -8.899 22.344 1.00 91.44 234 ASP A CA 1
ATOM 1832 C C . ASP A 1 234 ? -4.994 -8.601 23.476 1.00 91.44 234 ASP A C 1
ATOM 1834 O O . ASP A 1 234 ? -5.545 -7.501 23.584 1.00 91.44 234 ASP A O 1
ATOM 1838 N N . GLY A 1 235 ? -5.199 -9.583 24.358 1.00 82.94 235 GLY A N 1
ATOM 1839 C CA . GLY A 1 235 ? -6.000 -9.415 25.573 1.00 82.94 235 GLY A CA 1
ATOM 1840 C C . GLY A 1 235 ? -7.515 -9.345 25.354 1.00 82.94 235 GLY A C 1
ATOM 1841 O O . GLY A 1 235 ? -8.219 -8.841 26.230 1.00 82.94 235 GLY A O 1
ATOM 1842 N N . LEU A 1 236 ? -8.030 -9.838 24.225 1.00 82.44 236 LEU A N 1
ATOM 1843 C CA . LEU A 1 236 ? -9.471 -9.929 23.964 1.00 82.44 236 LEU A CA 1
ATOM 1844 C C . LEU A 1 236 ? -10.063 -11.215 24.553 1.00 82.44 236 LEU A C 1
ATOM 1846 O O . LEU A 1 236 ? -9.447 -12.275 24.474 1.00 82.44 236 LEU A O 1
ATOM 1850 N N . HIS A 1 237 ? -11.257 -11.117 25.139 1.00 74.75 237 HIS A N 1
ATOM 1851 C CA . HIS A 1 237 ? -12.038 -12.263 25.605 1.00 74.75 237 HIS A CA 1
ATOM 1852 C C . HIS A 1 237 ? -13.282 -12.384 24.719 1.00 74.75 237 HIS A C 1
ATOM 1854 O O . HIS A 1 237 ? -14.192 -11.567 24.813 1.00 74.75 237 HIS A O 1
ATOM 1860 N N . GLY A 1 238 ? -13.315 -13.379 23.832 1.00 64.19 238 GLY A N 1
ATOM 1861 C CA . GLY A 1 238 ? -14.431 -13.572 22.905 1.00 64.19 238 GLY A CA 1
ATOM 1862 C C . GLY A 1 238 ? -14.107 -14.536 21.767 1.00 64.19 238 GLY A C 1
ATOM 1863 O O . GLY A 1 238 ? -13.022 -15.114 21.723 1.00 64.19 238 GLY A O 1
ATOM 1864 N N . ASN A 1 239 ? -15.064 -14.697 20.852 1.00 58.41 239 ASN A N 1
ATOM 1865 C CA . ASN A 1 239 ? -14.866 -15.415 19.594 1.00 58.41 239 ASN A CA 1
ATOM 1866 C C . ASN A 1 239 ? -14.403 -14.431 18.513 1.00 58.41 239 ASN A C 1
ATOM 1868 O O . ASN A 1 239 ? -14.937 -13.324 18.425 1.00 58.41 239 ASN A O 1
ATOM 1872 N N . ILE A 1 240 ? -13.419 -14.853 17.720 1.00 58.00 240 ILE A N 1
ATOM 1873 C CA . ILE A 1 240 ? -12.909 -14.155 16.532 1.00 58.00 240 ILE A CA 1
ATOM 1874 C C . ILE A 1 240 ? -13.423 -14.888 15.296 1.00 58.00 240 ILE A C 1
ATOM 1876 O O . ILE A 1 240 ? -13.374 -16.140 15.318 1.00 58.00 240 ILE A O 1
#

Solvent-accessible surface area (backbone atoms only — not comparable to full-atom values): 14911 Å² total; per-residue (Å²): 133,90,82,89,83,88,83,81,87,85,81,82,81,79,86,76,84,82,74,79,80,76,83,78,61,85,80,76,71,73,73,84,82,85,82,87,85,78,91,71,82,77,78,84,74,76,93,72,84,66,100,75,78,85,74,77,81,80,72,86,86,82,84,87,74,76,85,66,79,76,74,74,73,78,73,61,71,63,61,60,51,51,52,51,52,52,51,52,51,50,52,53,50,53,52,52,51,52,52,54,52,52,52,52,51,52,51,50,52,48,51,51,52,53,50,49,51,50,51,52,59,75,59,48,51,73,49,74,47,77,47,80,68,44,77,43,84,37,60,90,67,26,35,40,38,39,39,39,54,33,30,40,38,38,39,35,58,45,56,79,43,35,37,37,40,38,40,31,43,37,40,31,33,54,81,61,67,75,84,48,49,48,78,47,79,49,78,54,95,58,28,41,35,41,37,45,45,73,67,85,54,97,87,41,52,62,54,70,32,48,31,36,42,33,29,33,30,59,55,40,47,55,45,80,47,71,70,42,75,49,79,46,77,45,77,74,58,76,74,121